Protein AF-A0A0C4EIR5-F1 (afdb_monomer_lite)

Foldseek 3Di:
DVVVVVVVVVVVVVVLLVVLLVVVVVVLPDPDDDDDDDDDDPCVLVVLVVVLLVVLLSVLLNVVSVPQFPDADDDPDPPCPPTHYSLVVSLVVVVVVCVVVPCSNPADDPCVPDPVSSVVVVVSNVVSSVVCVVVVVVSLQVPQPDPVHRPDDQDDLLVQQLVCCLVPPVVSVPPDSVVSVVPDDPVVSVVSVVVSVVVVVVVRD

pLDDT: mean 70.9, std 20.1, range [26.5, 95.0]

Structure (mmCIF, N/CA/C/O backbone):
data_AF-A0A0C4EIR5-F1
#
_entry.id   AF-A0A0C4EIR5-F1
#
loop_
_atom_site.group_PDB
_atom_site.id
_atom_site.type_symbol
_atom_site.label_atom_id
_atom_site.label_alt_id
_atom_site.label_comp_id
_atom_site.label_asym_id
_atom_site.label_entity_id
_atom_site.label_seq_id
_atom_site.pdbx_PDB_ins_code
_atom_site.Cartn_x
_atom_site.Cartn_y
_atom_site.Cartn_z
_atom_site.occupancy
_atom_site.B_iso_or_equiv
_atom_site.auth_seq_id
_atom_site.auth_comp_id
_atom_site.auth_asym_id
_atom_site.auth_atom_id
_atom_site.pdbx_PDB_model_num
ATOM 1 N N . MET A 1 1 ? -32.803 -21.293 -1.840 1.00 41.06 1 MET A N 1
ATOM 2 C CA . MET A 1 1 ? -33.079 -19.838 -1.846 1.00 41.06 1 MET A CA 1
ATOM 3 C C . MET A 1 1 ? -31.869 -18.946 -1.547 1.00 41.06 1 MET A C 1
ATOM 5 O O . MET A 1 1 ? -31.499 -18.204 -2.439 1.00 41.06 1 MET A O 1
ATOM 9 N N . LYS A 1 2 ? -31.197 -18.983 -0.379 1.00 38.22 2 LYS A N 1
ATOM 10 C CA . LYS A 1 2 ? -30.052 -18.065 -0.120 1.00 38.22 2 LYS A CA 1
ATOM 11 C C . LYS A 1 2 ? -28.801 -18.315 -0.986 1.00 38.22 2 LYS A C 1
ATOM 13 O O . LYS A 1 2 ? -28.116 -17.362 -1.331 1.00 38.22 2 LYS A O 1
ATOM 18 N N . ALA A 1 3 ? -28.509 -19.568 -1.346 1.00 36.06 3 ALA A N 1
ATOM 19 C CA . ALA A 1 3 ? -27.328 -19.914 -2.147 1.00 36.06 3 ALA A CA 1
ATOM 20 C C . ALA A 1 3 ? -27.449 -19.486 -3.625 1.00 36.06 3 ALA A C 1
ATOM 22 O O . ALA A 1 3 ? -26.470 -19.045 -4.217 1.00 36.06 3 ALA A O 1
ATOM 23 N N . GLU A 1 4 ? -28.656 -19.544 -4.195 1.00 34.78 4 GLU A N 1
ATOM 24 C CA . GLU A 1 4 ? -28.914 -19.124 -5.579 1.00 34.78 4 GLU A CA 1
ATOM 25 C C . GLU A 1 4 ? -28.797 -17.608 -5.743 1.00 34.78 4 GLU A C 1
ATOM 27 O O . GLU A 1 4 ? -28.182 -17.153 -6.704 1.00 34.78 4 GLU A O 1
ATOM 32 N N . LEU A 1 5 ? -29.279 -16.832 -4.764 1.00 33.81 5 LEU A N 1
ATOM 33 C CA . LEU A 1 5 ? -29.194 -15.370 -4.786 1.00 33.81 5 LEU A CA 1
ATOM 34 C C . LEU A 1 5 ? -27.737 -14.881 -4.739 1.00 33.81 5 LEU A C 1
ATOM 36 O O . LEU A 1 5 ? -27.350 -14.005 -5.504 1.00 33.81 5 LEU A O 1
ATOM 40 N N . VAL A 1 6 ? -26.900 -15.498 -3.895 1.00 34.88 6 VAL A N 1
ATOM 41 C CA . VAL A 1 6 ? -25.460 -15.188 -3.826 1.00 34.88 6 VAL A CA 1
ATOM 42 C C . VAL A 1 6 ? -24.751 -15.581 -5.125 1.00 34.88 6 VAL A C 1
ATOM 44 O O . VAL A 1 6 ? -23.886 -14.844 -5.590 1.00 34.88 6 VAL A O 1
ATOM 47 N N . SER A 1 7 ? -25.133 -16.703 -5.745 1.00 41.00 7 SER A N 1
ATOM 48 C CA . SER A 1 7 ? -24.546 -17.127 -7.022 1.00 41.00 7 SER A CA 1
ATOM 49 C C . SER A 1 7 ? -24.898 -16.187 -8.180 1.00 41.00 7 SER A C 1
ATOM 51 O O . SER A 1 7 ? -24.023 -15.882 -8.985 1.00 41.00 7 SER A O 1
ATOM 53 N N . HIS A 1 8 ? -26.133 -15.671 -8.219 1.00 39.38 8 HIS A N 1
ATOM 54 C CA . HIS A 1 8 ? -26.574 -14.692 -9.216 1.00 39.38 8 HIS A CA 1
ATOM 55 C C . HIS A 1 8 ? -25.851 -13.355 -9.041 1.00 39.38 8 HIS A C 1
ATOM 57 O O . HIS A 1 8 ? -25.273 -12.850 -9.996 1.00 39.38 8 HIS A O 1
ATOM 63 N N . ILE A 1 9 ? -25.764 -12.845 -7.808 1.00 38.22 9 ILE A N 1
ATOM 64 C CA . ILE A 1 9 ? -25.062 -11.586 -7.508 1.00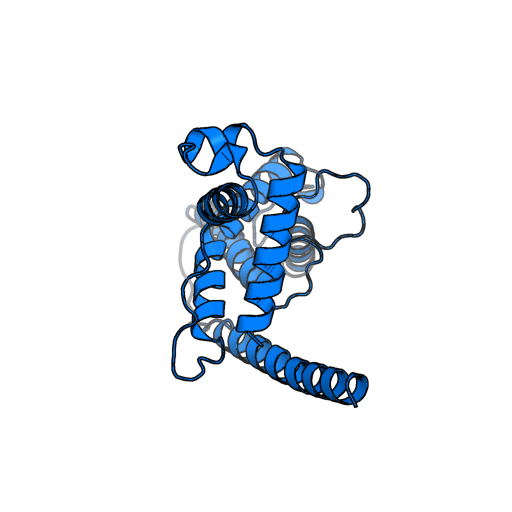 38.22 9 ILE A CA 1
ATOM 65 C C . ILE A 1 9 ? -23.568 -11.687 -7.867 1.00 38.22 9 ILE A C 1
ATOM 67 O O . ILE A 1 9 ? -23.005 -10.780 -8.474 1.00 38.22 9 ILE A O 1
ATOM 71 N N . VAL A 1 10 ? -22.907 -12.811 -7.561 1.00 37.84 10 VAL A N 1
ATOM 72 C CA . VAL A 1 10 ? -21.494 -13.032 -7.929 1.00 37.84 10 VAL A CA 1
ATOM 73 C C . VAL A 1 10 ? -21.310 -13.188 -9.445 1.00 37.84 10 VAL A C 1
ATOM 75 O O . VAL A 1 10 ? -20.287 -12.753 -9.980 1.00 37.84 10 VAL A O 1
ATOM 78 N N . ALA A 1 11 ? -22.277 -13.792 -10.141 1.00 46.56 11 ALA A N 1
ATOM 79 C CA . ALA A 1 11 ? -22.254 -13.930 -11.596 1.00 46.56 11 ALA A CA 1
ATOM 80 C C . ALA A 1 11 ? -22.462 -12.590 -12.319 1.00 46.56 11 ALA A C 1
ATOM 82 O O . ALA A 1 11 ? -21.902 -12.408 -13.395 1.00 46.56 11 ALA A O 1
ATOM 83 N N . GLU A 1 12 ? -23.193 -11.653 -11.714 1.00 42.66 12 GLU A N 1
ATOM 84 C CA . GLU A 1 12 ? -23.522 -10.335 -12.273 1.00 42.66 12 GLU A CA 1
ATOM 85 C C . GLU A 1 12 ? -22.459 -9.263 -11.943 1.00 42.66 12 GLU A C 1
ATOM 87 O O . GLU A 1 12 ? -22.128 -8.423 -12.781 1.00 42.66 12 GLU A O 1
ATOM 92 N N . LEU A 1 13 ? -21.802 -9.365 -10.779 1.00 39.84 13 LEU A N 1
ATOM 93 C CA . LEU A 1 13 ? -20.683 -8.493 -10.384 1.00 39.84 13 LEU A CA 1
ATOM 94 C C . LEU A 1 13 ? -19.396 -8.739 -11.192 1.00 39.84 13 LEU A C 1
ATOM 96 O O . LEU A 1 13 ? -18.587 -7.829 -11.380 1.00 39.84 13 LEU A O 1
ATOM 100 N N . LYS A 1 14 ? -19.175 -9.970 -11.668 1.00 47.91 14 LYS A N 1
ATOM 101 C CA . LYS A 1 14 ? -17.980 -10.347 -12.444 1.00 47.91 14 LYS A CA 1
ATOM 102 C C . LYS A 1 14 ? -17.868 -9.626 -13.800 1.00 47.91 14 LYS A C 1
ATOM 104 O O . LYS A 1 14 ? -16.786 -9.103 -14.074 1.00 47.91 14 LYS A O 1
ATOM 109 N N . PRO A 1 15 ? -18.917 -9.583 -14.645 1.00 52.28 15 PRO A N 1
ATOM 110 C CA . PRO A 1 15 ? -18.883 -8.858 -15.911 1.00 52.28 15 PRO A CA 1
ATOM 111 C C . PRO A 1 15 ? -18.854 -7.340 -15.706 1.00 52.28 15 PRO A C 1
ATOM 113 O O . PRO A 1 15 ? -18.040 -6.685 -16.344 1.00 52.28 15 PRO A O 1
ATOM 116 N N . GLN A 1 16 ? -19.602 -6.782 -14.743 1.00 44.09 16 GLN A N 1
ATOM 117 C CA . GLN A 1 16 ? -19.541 -5.340 -14.451 1.00 44.09 16 GLN A CA 1
ATOM 118 C C . GLN A 1 16 ? -18.151 -4.887 -13.994 1.00 44.09 16 GLN A C 1
ATOM 120 O O . GLN A 1 16 ? -17.661 -3.852 -14.442 1.00 44.09 16 GLN A O 1
ATOM 125 N N . ALA A 1 17 ? -17.476 -5.671 -13.148 1.00 46.16 17 ALA A N 1
ATOM 126 C CA . ALA A 1 17 ? -16.097 -5.387 -12.760 1.00 46.16 17 ALA A CA 1
ATOM 127 C C . ALA A 1 17 ? -15.126 -5.504 -13.948 1.00 46.16 17 ALA A C 1
ATOM 129 O O . ALA A 1 17 ? -14.175 -4.727 -14.043 1.00 46.16 17 ALA A O 1
ATOM 130 N N . ALA A 1 18 ? -15.358 -6.449 -14.865 1.00 46.16 18 ALA A N 1
ATOM 131 C CA . ALA A 1 18 ? -14.550 -6.603 -16.071 1.00 46.16 18 ALA A CA 1
ATOM 132 C C . ALA A 1 18 ? -14.738 -5.431 -17.051 1.00 46.16 18 ALA A C 1
ATOM 134 O O . ALA A 1 18 ? -13.745 -4.934 -17.584 1.00 46.16 18 ALA A O 1
ATOM 135 N N . ASP A 1 19 ? -15.966 -4.944 -17.222 1.00 48.84 19 ASP A N 1
ATOM 136 C CA . ASP A 1 19 ? -16.287 -3.792 -18.071 1.00 48.84 19 ASP A CA 1
ATOM 137 C C . ASP A 1 19 ? -15.730 -2.488 -17.491 1.00 48.84 19 ASP A C 1
ATOM 139 O O . ASP A 1 19 ? -15.156 -1.679 -18.223 1.00 48.84 19 ASP A O 1
ATOM 143 N N . LEU A 1 20 ? -15.786 -2.317 -16.165 1.00 44.41 20 LEU A N 1
ATOM 144 C CA . LEU A 1 20 ? -15.162 -1.183 -15.478 1.00 44.41 20 LEU A CA 1
ATOM 145 C C . LEU A 1 20 ? -13.641 -1.176 -15.690 1.00 44.41 20 LEU A C 1
ATOM 147 O O . LEU A 1 20 ? -13.052 -0.148 -16.023 1.00 44.41 20 LEU A O 1
ATOM 151 N N . VAL A 1 21 ? -12.997 -2.339 -15.541 1.00 47.59 21 VAL A N 1
ATOM 152 C CA . VAL A 1 21 ? -11.556 -2.497 -15.781 1.00 47.59 21 VAL A CA 1
ATOM 153 C C . VAL A 1 21 ? -11.222 -2.252 -17.252 1.00 47.59 21 VAL A C 1
ATOM 155 O O . VAL A 1 21 ? -10.217 -1.603 -17.535 1.00 47.59 21 VAL A O 1
ATOM 158 N N . SER A 1 22 ? -12.053 -2.718 -18.186 1.00 51.62 22 SER A N 1
ATOM 159 C CA . SER A 1 22 ? -11.871 -2.504 -19.625 1.00 51.62 22 SER A CA 1
ATOM 160 C C . SER A 1 22 ? -11.951 -1.020 -19.998 1.00 51.62 22 SER A C 1
ATOM 162 O O . SER A 1 22 ? -11.048 -0.509 -20.663 1.00 51.62 22 SER A O 1
ATOM 164 N N . ASN A 1 23 ? -12.955 -0.302 -19.489 1.00 49.06 23 ASN A N 1
ATOM 165 C CA . ASN A 1 23 ? -13.143 1.129 -19.740 1.00 49.06 23 ASN A CA 1
ATOM 166 C C . ASN A 1 23 ? -11.999 1.968 -19.161 1.00 49.06 23 ASN A C 1
ATOM 168 O O . ASN A 1 23 ? -11.438 2.807 -19.863 1.00 49.06 23 ASN A O 1
ATOM 172 N N . ILE A 1 24 ? -11.564 1.669 -17.933 1.00 46.88 24 ILE A N 1
ATOM 173 C CA . ILE A 1 24 ? -10.407 2.341 -17.328 1.00 46.88 24 ILE A CA 1
ATOM 174 C C . ILE A 1 24 ? -9.120 2.028 -18.114 1.00 46.88 24 ILE A C 1
ATOM 176 O O . ILE A 1 24 ? -8.270 2.897 -18.299 1.00 46.88 24 ILE A O 1
ATOM 180 N N . VAL A 1 25 ? -8.946 0.796 -18.604 1.00 50.22 25 VAL A N 1
ATOM 181 C CA . VAL A 1 25 ? -7.787 0.416 -19.434 1.00 50.22 25 VAL A CA 1
ATOM 182 C C . VAL A 1 25 ? -7.814 1.112 -20.800 1.00 50.22 25 VAL A C 1
ATOM 184 O O . VAL A 1 25 ? -6.749 1.487 -21.296 1.00 50.22 25 VAL A O 1
ATOM 187 N N . ALA A 1 26 ? -8.994 1.315 -21.390 1.00 49.47 26 ALA A N 1
ATOM 188 C CA . ALA A 1 26 ? -9.164 2.024 -22.656 1.00 49.47 26 ALA A CA 1
ATOM 189 C C . ALA A 1 26 ? -8.817 3.516 -22.526 1.00 49.47 26 ALA A C 1
ATOM 191 O O . ALA A 1 26 ? -8.079 4.044 -23.358 1.00 49.47 26 ALA A O 1
ATOM 192 N N . GLU A 1 27 ? -9.250 4.162 -21.443 1.00 40.84 27 GLU A N 1
ATOM 193 C CA . GLU A 1 27 ? -8.943 5.569 -21.140 1.00 40.84 27 GLU A CA 1
ATOM 194 C C . GLU A 1 27 ? -7.452 5.810 -20.826 1.00 40.84 27 GLU A C 1
ATOM 196 O O . GLU A 1 27 ? -6.937 6.920 -20.956 1.00 40.84 27 GLU A O 1
ATOM 201 N N . LEU A 1 28 ? -6.727 4.755 -20.432 1.00 40.78 28 LEU A N 1
ATOM 202 C CA . LEU A 1 28 ? -5.295 4.789 -20.120 1.00 40.78 28 LEU A CA 1
ATOM 203 C C . LEU A 1 28 ? -4.380 4.507 -21.325 1.00 40.78 28 LEU A C 1
ATOM 205 O O . LEU A 1 28 ? -3.154 4.549 -21.168 1.00 40.78 28 LEU A O 1
ATOM 209 N N . LYS A 1 29 ? -4.923 4.220 -22.515 1.00 38.91 29 LYS A N 1
ATOM 210 C CA . LYS A 1 29 ? -4.118 4.082 -23.736 1.00 38.91 29 LYS A CA 1
ATOM 211 C C . LYS A 1 29 ? -3.673 5.486 -24.186 1.00 38.91 29 LYS A C 1
ATOM 213 O O . LYS A 1 29 ? -4.530 6.342 -24.387 1.00 38.91 29 LYS A O 1
ATOM 218 N N . PRO A 1 30 ? -2.364 5.773 -24.309 1.00 39.66 30 PRO A N 1
ATOM 219 C CA . PRO A 1 30 ? -1.910 7.127 -24.601 1.00 39.66 30 PRO A CA 1
ATOM 220 C C . PRO A 1 30 ? -2.383 7.571 -25.991 1.00 39.66 30 PRO A C 1
ATOM 222 O O . PRO A 1 30 ? -2.213 6.838 -26.966 1.00 39.66 30 PRO A O 1
ATOM 225 N N . GLN A 1 31 ? -2.916 8.795 -26.077 1.00 33.62 31 GLN A N 1
ATOM 226 C CA . GLN A 1 31 ? -2.830 9.600 -27.293 1.00 33.62 31 GLN A CA 1
ATOM 227 C C . GLN A 1 31 ? -1.344 9.705 -27.652 1.00 33.62 31 GLN A C 1
ATOM 229 O O . GLN A 1 31 ? -0.582 10.410 -26.992 1.00 33.62 31 GLN A O 1
ATOM 234 N N . ALA A 1 32 ? -0.914 8.932 -28.644 1.00 30.91 32 ALA A N 1
ATOM 235 C CA . ALA A 1 32 ? 0.399 9.078 -29.241 1.00 30.91 32 ALA A CA 1
ATOM 236 C C . ALA A 1 32 ? 0.360 10.330 -30.125 1.00 30.91 32 ALA A C 1
ATOM 238 O O . ALA A 1 32 ? -0.223 10.306 -31.204 1.00 30.91 32 ALA A O 1
ATOM 239 N N . GLN A 1 33 ? 0.932 11.433 -29.645 1.00 33.94 33 GLN A N 1
ATOM 240 C CA . GLN A 1 33 ? 1.372 12.512 -30.522 1.00 33.94 33 GLN A CA 1
ATOM 241 C C . GLN A 1 33 ? 2.791 12.181 -30.984 1.00 33.94 33 GLN A C 1
ATOM 243 O O . GLN A 1 33 ? 3.699 12.036 -30.164 1.00 33.94 33 GLN A O 1
ATOM 248 N N . GLU A 1 34 ? 2.947 12.018 -32.298 1.00 33.28 34 GLU A N 1
ATOM 249 C CA . GLU A 1 34 ? 4.235 12.008 -32.989 1.00 33.28 34 GLU A CA 1
ATOM 250 C C . GLU A 1 34 ? 4.981 13.308 -32.679 1.00 33.28 34 GLU A C 1
ATOM 252 O O . GLU A 1 34 ? 4.447 14.400 -32.872 1.00 33.28 34 GLU A O 1
ATOM 257 N N . VAL A 1 35 ? 6.224 13.198 -32.211 1.00 31.42 35 VAL A N 1
ATOM 258 C CA . VAL A 1 35 ? 7.147 14.332 -32.147 1.00 31.42 35 VAL A CA 1
ATOM 259 C C . VAL A 1 35 ? 8.349 13.987 -33.015 1.00 31.42 35 VAL A C 1
ATOM 261 O O . VAL A 1 35 ? 9.120 13.077 -32.714 1.00 31.42 35 VAL A O 1
ATOM 264 N N . THR A 1 36 ? 8.443 14.703 -34.132 1.00 33.00 36 THR A N 1
ATOM 265 C CA . THR A 1 36 ? 9.565 14.750 -35.069 1.00 33.00 36 THR A CA 1
ATOM 266 C C . THR A 1 36 ? 10.865 15.170 -34.381 1.00 33.00 36 THR A C 1
ATOM 268 O O . THR A 1 36 ? 10.867 16.019 -33.493 1.00 33.00 36 THR A O 1
ATOM 271 N N . ALA A 1 37 ? 11.961 14.557 -34.828 1.00 41.34 37 ALA A N 1
ATOM 272 C CA . ALA A 1 37 ? 13.326 14.736 -34.350 1.00 41.34 37 ALA A CA 1
ATOM 273 C C . ALA A 1 37 ? 13.849 16.175 -34.496 1.00 41.34 37 ALA A C 1
ATOM 275 O O . ALA A 1 37 ? 13.620 16.784 -35.536 1.00 41.34 37 ALA A O 1
ATOM 276 N N . ASP A 1 38 ? 14.602 16.661 -33.500 1.00 31.38 38 ASP A N 1
ATOM 277 C CA . ASP A 1 38 ? 16.010 17.082 -33.641 1.00 31.38 38 ASP A CA 1
ATOM 278 C C . ASP A 1 38 ? 16.621 17.482 -32.267 1.00 31.38 38 ASP A C 1
ATOM 280 O O . ASP A 1 38 ? 15.901 17.926 -31.375 1.00 31.38 38 ASP A O 1
ATOM 284 N N . GLN A 1 39 ? 17.957 17.395 -32.164 1.00 33.47 39 GLN A N 1
ATOM 285 C CA . GLN A 1 39 ? 18.888 18.031 -31.200 1.00 33.47 39 GLN A CA 1
ATOM 286 C C . GLN A 1 39 ? 19.455 17.245 -29.985 1.00 33.47 39 GLN A C 1
ATOM 288 O O . GLN A 1 39 ? 18.818 17.049 -28.957 1.00 33.47 39 GLN A O 1
ATOM 293 N N . GLY A 1 40 ? 20.777 17.001 -30.047 1.00 26.50 40 GLY A N 1
ATOM 294 C CA . GLY A 1 40 ? 21.722 17.487 -29.021 1.00 26.50 40 GLY A CA 1
ATOM 295 C C . GLY A 1 40 ? 22.193 16.521 -27.920 1.00 26.50 40 GLY A C 1
ATOM 296 O O . GLY A 1 40 ? 21.589 16.411 -26.857 1.00 26.50 40 GLY A O 1
ATOM 297 N N . ALA A 1 41 ? 23.387 15.943 -28.103 1.00 39.03 41 ALA A N 1
ATOM 298 C CA . ALA A 1 41 ? 24.050 14.922 -27.270 1.00 39.03 41 ALA A CA 1
ATOM 299 C C . ALA A 1 41 ? 24.381 15.274 -25.790 1.00 39.03 41 ALA A C 1
ATOM 301 O O . ALA A 1 41 ? 25.040 14.486 -25.113 1.00 39.03 41 ALA A O 1
ATOM 302 N N . ALA A 1 42 ? 23.911 16.400 -25.243 1.00 34.03 42 ALA A N 1
ATOM 303 C CA . ALA A 1 42 ? 24.074 16.753 -23.823 1.00 34.03 42 ALA A CA 1
ATOM 304 C C . ALA A 1 42 ? 22.763 16.695 -23.002 1.00 34.03 42 ALA A C 1
ATOM 306 O O . ALA A 1 42 ? 22.825 16.643 -21.774 1.00 34.03 42 ALA A O 1
ATOM 307 N N . ALA A 1 43 ? 21.592 16.622 -23.650 1.00 32.69 43 ALA A N 1
ATOM 308 C CA . ALA A 1 43 ? 20.279 16.494 -22.994 1.00 32.69 43 ALA A CA 1
ATOM 309 C C . ALA A 1 43 ? 19.903 15.037 -22.633 1.00 32.69 43 ALA A C 1
ATOM 311 O O . ALA A 1 43 ? 19.028 14.779 -21.807 1.00 32.69 43 ALA A O 1
ATOM 312 N N . ALA A 1 44 ? 20.625 14.056 -23.185 1.00 39.28 44 ALA A N 1
ATOM 313 C CA . ALA A 1 44 ? 20.249 12.644 -23.121 1.00 39.28 44 ALA A CA 1
ATOM 314 C C . ALA A 1 44 ? 20.242 12.030 -21.704 1.00 39.28 44 ALA A C 1
ATOM 316 O O . ALA A 1 44 ? 19.530 11.061 -21.467 1.00 39.28 44 ALA A O 1
ATOM 317 N N . LYS A 1 45 ? 21.000 12.569 -20.735 1.00 39.66 45 LYS A N 1
ATOM 318 C CA . LYS A 1 45 ? 21.039 12.012 -19.364 1.00 39.66 45 LYS A CA 1
ATOM 319 C C . LYS A 1 45 ? 19.845 12.430 -18.495 1.00 39.66 45 LYS A C 1
ATOM 321 O O . LYS A 1 45 ? 19.478 11.683 -17.590 1.00 39.66 45 LYS A O 1
ATOM 326 N N . SER A 1 46 ? 19.242 13.598 -18.737 1.00 43.22 46 SER A N 1
ATOM 327 C CA . SER A 1 46 ? 18.035 14.031 -18.013 1.00 43.22 46 SER A CA 1
ATOM 328 C C . SER A 1 46 ? 16.764 13.402 -18.580 1.00 43.22 46 SER A C 1
ATOM 330 O O . SER A 1 46 ? 15.831 13.128 -17.822 1.00 43.22 46 SER A O 1
ATOM 332 N N . ASP A 1 47 ? 16.753 13.113 -19.882 1.00 52.41 47 ASP A N 1
ATOM 333 C CA . ASP A 1 47 ? 15.597 12.529 -20.566 1.00 52.41 47 ASP A CA 1
ATOM 334 C C . ASP A 1 47 ? 15.432 11.026 -20.323 1.00 52.41 47 ASP A C 1
ATOM 336 O O . ASP A 1 47 ? 14.311 10.523 -20.270 1.00 52.41 47 ASP A O 1
ATOM 340 N N . THR A 1 48 ? 16.513 10.286 -20.069 1.00 58.38 48 THR A N 1
ATOM 341 C CA . THR A 1 48 ? 16.407 8.846 -19.775 1.00 58.38 48 THR A CA 1
ATOM 342 C C . THR A 1 48 ? 15.894 8.568 -18.365 1.00 58.38 48 THR A C 1
ATOM 344 O O . THR A 1 48 ? 15.047 7.693 -18.173 1.00 58.38 48 THR A O 1
ATOM 347 N N . ALA A 1 49 ? 16.338 9.340 -17.367 1.00 61.19 49 ALA A N 1
ATOM 348 C CA . ALA A 1 49 ? 15.835 9.231 -15.997 1.00 61.19 49 ALA A CA 1
ATOM 349 C C . ALA A 1 49 ? 14.366 9.684 -15.893 1.00 61.19 49 ALA A C 1
ATOM 351 O O . ALA A 1 49 ? 13.567 9.065 -15.178 1.00 61.19 49 ALA A O 1
ATOM 352 N N . SER A 1 50 ? 13.984 10.732 -16.634 1.00 69.75 50 SER A N 1
ATOM 353 C CA . SER A 1 50 ? 12.584 11.156 -16.745 1.00 69.75 50 SER A CA 1
ATOM 354 C C . SER A 1 50 ? 11.743 10.109 -17.497 1.00 69.75 50 SER A C 1
ATOM 356 O O . SER A 1 50 ? 10.630 9.795 -17.057 1.00 69.75 50 SER A O 1
ATOM 358 N N . GLY A 1 51 ? 12.313 9.480 -18.531 1.00 83.50 51 GLY A N 1
ATOM 359 C CA . GLY A 1 51 ? 11.732 8.381 -19.302 1.00 83.50 51 GLY A CA 1
ATOM 360 C C . GLY A 1 51 ? 11.436 7.138 -18.462 1.00 83.50 51 GLY A C 1
ATOM 361 O O . GLY A 1 51 ? 10.288 6.688 -18.426 1.00 83.50 51 GLY A O 1
ATOM 362 N N . LEU A 1 52 ? 12.412 6.628 -17.701 1.00 86.94 52 LEU A N 1
ATOM 363 C CA . LEU A 1 52 ? 12.217 5.474 -16.812 1.00 86.94 52 LEU A CA 1
ATOM 364 C C . LEU A 1 52 ? 11.169 5.770 -15.730 1.00 86.94 52 LEU A C 1
ATOM 366 O O . LEU A 1 52 ? 10.292 4.949 -15.456 1.00 86.94 52 LEU A O 1
ATOM 370 N N . LYS A 1 53 ? 11.201 6.968 -15.138 1.00 88.06 53 LYS A N 1
ATOM 371 C CA . LYS A 1 53 ? 10.203 7.386 -14.143 1.00 88.06 53 LYS A CA 1
ATOM 372 C C . LYS A 1 53 ? 8.796 7.457 -14.747 1.00 88.06 53 LYS A C 1
ATOM 374 O O . LYS A 1 53 ? 7.829 7.008 -14.120 1.00 88.06 53 LYS A O 1
ATOM 379 N N . GLY A 1 54 ? 8.670 7.995 -15.961 1.00 86.88 54 GLY A N 1
ATOM 380 C CA . GLY A 1 54 ? 7.423 8.026 -16.726 1.00 86.88 54 GLY A CA 1
ATOM 381 C C . GLY A 1 54 ? 6.907 6.623 -17.050 1.00 86.88 54 GLY A C 1
ATOM 382 O O . GLY A 1 54 ? 5.719 6.338 -16.848 1.00 86.88 54 GLY A O 1
ATOM 383 N N . PHE A 1 55 ? 7.810 5.731 -17.456 1.00 89.12 55 PHE A N 1
ATOM 384 C CA . PHE A 1 55 ? 7.531 4.327 -17.740 1.00 89.12 55 PHE A CA 1
ATOM 385 C C . PHE A 1 55 ? 7.028 3.583 -16.500 1.00 89.12 55 PHE A C 1
ATOM 387 O O . PHE A 1 55 ? 5.960 2.964 -16.544 1.00 89.12 55 PHE A O 1
ATOM 394 N N . VAL A 1 56 ? 7.738 3.699 -15.372 1.00 89.75 56 VAL A N 1
ATOM 395 C CA . VAL A 1 56 ? 7.339 3.110 -14.084 1.00 89.75 56 VAL A CA 1
ATOM 396 C C . VAL A 1 56 ? 5.959 3.613 -13.682 1.00 89.75 56 VAL A C 1
ATOM 398 O O . VAL A 1 56 ? 5.087 2.811 -13.355 1.00 89.75 56 VAL A O 1
ATOM 401 N N . ARG A 1 57 ? 5.714 4.926 -13.749 1.00 88.31 57 ARG A N 1
ATOM 402 C CA . ARG A 1 57 ? 4.427 5.511 -13.349 1.00 88.31 57 ARG A CA 1
ATOM 403 C C . ARG A 1 57 ? 3.263 4.989 -14.195 1.00 88.31 57 ARG A C 1
ATOM 405 O O . ARG A 1 57 ? 2.206 4.695 -13.637 1.00 88.31 57 ARG A O 1
ATOM 412 N N . SER A 1 58 ? 3.444 4.896 -15.509 1.00 85.69 58 SER A N 1
ATOM 413 C CA . SER A 1 58 ? 2.388 4.482 -16.444 1.00 85.69 58 SER A CA 1
ATOM 414 C C . SER A 1 58 ? 2.071 2.995 -16.304 1.00 85.69 58 SER A C 1
ATOM 416 O O . SER A 1 58 ? 0.912 2.627 -16.107 1.00 85.69 58 SER A O 1
ATOM 418 N N . ASN A 1 59 ? 3.101 2.145 -16.276 1.00 87.19 59 ASN A N 1
ATOM 419 C CA . ASN A 1 59 ? 2.922 0.707 -16.077 1.00 87.19 59 ASN A CA 1
ATOM 420 C C . ASN A 1 59 ? 2.364 0.382 -14.692 1.00 87.19 59 ASN A C 1
ATOM 422 O O . ASN A 1 59 ? 1.503 -0.485 -14.564 1.00 87.19 59 ASN A O 1
ATOM 426 N N . LEU A 1 60 ? 2.784 1.115 -13.658 1.00 87.50 60 LEU A N 1
ATOM 427 C CA . LEU A 1 60 ? 2.261 0.929 -12.310 1.00 87.50 60 LEU A CA 1
ATOM 428 C C . LEU A 1 60 ? 0.764 1.238 -12.241 1.00 87.50 60 LEU A C 1
ATOM 430 O O . LEU A 1 60 ? 0.025 0.497 -11.602 1.00 87.50 60 LEU A O 1
ATOM 434 N N . ARG A 1 61 ? 0.294 2.297 -12.908 1.00 81.62 61 ARG A N 1
ATOM 435 C CA . ARG A 1 61 ? -1.146 2.600 -12.974 1.00 81.62 61 ARG A CA 1
ATOM 436 C 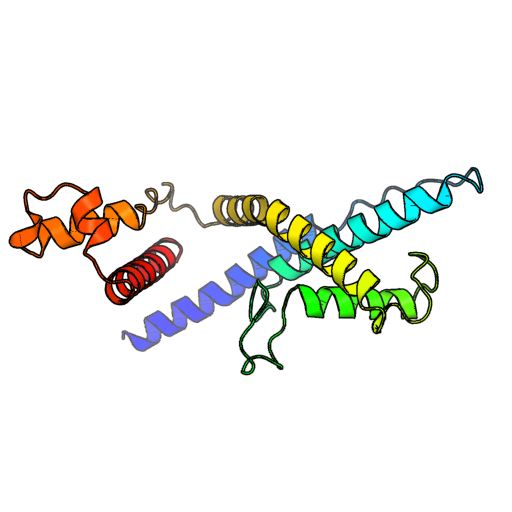C . ARG A 1 61 ? -1.920 1.466 -13.632 1.00 81.62 61 ARG A C 1
ATOM 438 O O . ARG A 1 61 ? -2.891 0.992 -13.054 1.00 81.62 61 ARG A O 1
ATOM 445 N N . LEU A 1 62 ? -1.453 1.000 -14.788 1.00 81.75 62 LEU A N 1
ATOM 446 C CA . LEU A 1 62 ? -2.092 -0.101 -15.507 1.00 81.75 62 LEU A CA 1
ATOM 447 C C . LEU A 1 62 ? -2.148 -1.379 -14.656 1.00 81.75 62 LEU A C 1
ATOM 449 O O . LEU A 1 62 ? -3.161 -2.074 -14.627 1.00 81.75 62 LEU A O 1
ATOM 453 N N . LEU A 1 63 ? -1.061 -1.675 -13.945 1.00 83.44 63 LEU A N 1
ATOM 454 C CA . LEU A 1 63 ? -0.954 -2.828 -13.060 1.00 83.44 63 LEU A CA 1
ATOM 455 C C . LEU A 1 63 ? -1.951 -2.756 -11.894 1.00 83.44 63 LEU A C 1
ATOM 457 O O . LEU A 1 63 ? -2.600 -3.753 -11.589 1.00 83.44 63 LEU A O 1
ATOM 461 N N . LEU A 1 64 ? -2.084 -1.583 -11.268 1.00 79.38 64 LEU A N 1
ATOM 462 C CA . LEU A 1 64 ? -2.989 -1.372 -10.136 1.00 79.38 64 LEU A CA 1
ATOM 463 C C . LEU A 1 64 ? -4.464 -1.494 -10.537 1.00 79.38 64 LEU A C 1
ATOM 465 O O . LEU A 1 64 ? -5.260 -1.982 -9.745 1.00 79.38 64 LEU A O 1
ATOM 469 N N . VAL A 1 65 ? -4.818 -1.097 -11.762 1.00 74.44 65 VAL A N 1
ATOM 470 C CA . VAL A 1 65 ? -6.190 -1.214 -12.284 1.00 74.44 65 VAL A CA 1
ATOM 471 C C . VAL A 1 65 ? -6.542 -2.659 -12.647 1.00 74.44 65 VAL A C 1
ATOM 473 O O . VAL A 1 65 ? -7.662 -3.098 -12.412 1.00 74.44 65 VAL A O 1
ATOM 476 N N . LYS A 1 66 ? -5.596 -3.436 -13.192 1.00 72.44 66 LYS A N 1
ATOM 477 C CA . LYS A 1 66 ? -5.858 -4.807 -13.675 1.00 72.44 66 LYS A CA 1
ATOM 478 C C . LYS A 1 66 ? -6.206 -5.825 -12.579 1.00 72.44 66 LYS A C 1
ATOM 480 O O . LYS A 1 66 ? -6.582 -6.943 -12.917 1.00 72.44 66 LYS A O 1
ATOM 485 N N . GLY A 1 67 ? -6.027 -5.493 -11.297 1.00 64.19 67 GLY A N 1
ATOM 486 C CA . GLY A 1 67 ? -6.439 -6.341 -10.169 1.00 64.19 67 GLY A CA 1
ATOM 487 C C . GLY A 1 67 ? -5.685 -7.671 -10.013 1.00 64.19 67 GLY A C 1
ATOM 488 O O . GLY A 1 67 ? -6.092 -8.506 -9.217 1.00 64.19 67 GLY A O 1
ATOM 489 N N . LYS A 1 68 ? -4.580 -7.889 -10.741 1.00 73.81 68 LYS A N 1
ATOM 490 C CA . LYS A 1 68 ? -3.784 -9.138 -10.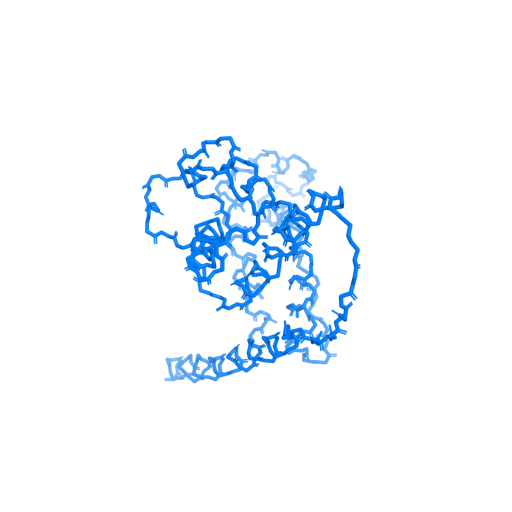710 1.00 73.81 68 LYS A CA 1
ATOM 491 C C . LYS A 1 68 ? -2.692 -9.155 -9.629 1.00 73.81 68 LYS A C 1
ATOM 493 O O . LYS A 1 68 ? -1.699 -9.862 -9.769 1.00 73.81 68 LYS A O 1
ATOM 498 N N . LEU A 1 69 ? -2.822 -8.311 -8.609 1.00 76.69 69 LEU A N 1
ATOM 499 C CA . LEU A 1 69 ? -1.845 -8.183 -7.531 1.00 76.69 69 LEU A CA 1
ATOM 500 C C . LEU A 1 69 ? -2.339 -8.919 -6.296 1.00 76.69 69 LEU A C 1
ATOM 502 O O . LEU A 1 69 ? -3.424 -8.622 -5.803 1.00 76.69 69 LEU A O 1
ATOM 506 N N . ASP A 1 70 ? -1.503 -9.802 -5.758 1.00 71.38 70 ASP A N 1
ATOM 507 C CA . ASP A 1 70 ? -1.801 -10.478 -4.496 1.00 71.38 70 ASP A CA 1
ATOM 508 C C . ASP A 1 70 ? -1.682 -9.500 -3.323 1.00 71.38 70 ASP A C 1
ATOM 510 O O . ASP A 1 70 ? -2.454 -9.557 -2.366 1.00 71.38 70 ASP A O 1
ATOM 514 N N . VAL A 1 71 ? -0.713 -8.574 -3.392 1.00 72.19 71 VAL A N 1
ATOM 515 C CA . VAL A 1 71 ? -0.466 -7.568 -2.352 1.00 72.19 71 VAL A CA 1
ATOM 516 C C . VAL A 1 71 ? 0.010 -6.245 -2.953 1.00 72.19 71 VAL A C 1
ATOM 518 O O . VAL A 1 71 ? 0.915 -6.202 -3.779 1.00 72.19 71 VAL A O 1
ATOM 521 N N . TYR A 1 72 ? -0.554 -5.137 -2.466 1.00 69.44 72 TYR A N 1
ATOM 522 C CA . TYR A 1 72 ? -0.297 -3.772 -2.954 1.00 69.44 72 TYR A CA 1
ATOM 523 C C . TYR A 1 72 ? 0.964 -3.095 -2.380 1.00 69.44 72 TYR A C 1
ATOM 525 O O . TYR A 1 72 ? 1.308 -1.984 -2.781 1.00 69.44 72 TYR A O 1
ATOM 533 N N . GLY A 1 73 ? 1.653 -3.729 -1.431 1.00 67.50 73 GLY A N 1
ATOM 534 C CA . GLY A 1 73 ? 2.818 -3.178 -0.733 1.00 67.50 73 GLY A CA 1
ATOM 535 C C . GLY A 1 73 ? 3.993 -4.151 -0.651 1.00 67.50 73 GLY A C 1
ATOM 536 O O . GLY A 1 73 ? 3.968 -5.234 -1.233 1.00 67.50 73 GLY A O 1
ATOM 537 N N . ARG A 1 74 ? 5.034 -3.765 0.098 1.00 62.88 74 ARG A N 1
ATOM 538 C CA . ARG A 1 74 ? 6.131 -4.682 0.430 1.00 62.88 74 ARG A CA 1
ATOM 539 C C . ARG A 1 74 ? 5.667 -5.687 1.477 1.00 62.88 74 ARG A C 1
ATOM 541 O O . ARG A 1 74 ? 5.214 -5.299 2.551 1.00 62.88 74 ARG A O 1
ATOM 548 N N . LEU A 1 75 ? 5.847 -6.968 1.186 1.00 59.59 75 LEU A N 1
ATOM 549 C CA . LEU A 1 75 ? 5.737 -8.034 2.174 1.00 59.59 75 LEU A CA 1
ATOM 550 C C . LEU A 1 75 ? 7.083 -8.215 2.874 1.00 59.59 75 LEU A C 1
ATOM 552 O O . LEU A 1 75 ? 8.089 -8.499 2.234 1.00 59.59 75 LEU A O 1
ATOM 556 N N . THR A 1 76 ? 7.093 -8.067 4.196 1.00 54.84 76 THR A N 1
ATOM 557 C CA . THR A 1 76 ? 8.262 -8.341 5.054 1.00 54.84 76 THR A CA 1
ATOM 558 C C . THR A 1 76 ? 8.260 -9.768 5.616 1.00 54.84 76 THR A C 1
ATOM 560 O O . THR A 1 76 ? 9.220 -10.198 6.249 1.00 54.84 76 THR A O 1
ATOM 563 N N . SER A 1 77 ? 7.183 -10.524 5.387 1.00 53.78 77 SER A N 1
ATOM 564 C CA . SER A 1 77 ? 7.002 -11.898 5.860 1.00 53.78 77 SER A CA 1
ATOM 565 C C . SER A 1 77 ? 7.576 -12.912 4.864 1.00 53.78 77 SER A C 1
ATOM 567 O O . SER A 1 77 ? 7.222 -12.896 3.686 1.00 53.78 77 SER A O 1
ATOM 569 N N . ARG A 1 78 ? 8.394 -13.858 5.355 1.00 48.66 78 ARG A N 1
ATOM 570 C CA . ARG A 1 78 ? 8.985 -14.967 4.569 1.00 48.66 78 ARG A CA 1
ATOM 571 C C . ARG A 1 78 ? 7.960 -15.869 3.865 1.00 48.66 78 ARG A C 1
ATOM 573 O O . ARG A 1 78 ? 8.343 -16.605 2.967 1.00 48.66 78 ARG A O 1
ATOM 580 N N . LYS A 1 79 ? 6.677 -15.839 4.247 1.00 49.41 79 LYS A N 1
ATOM 581 C CA . LYS A 1 79 ? 5.641 -16.745 3.707 1.00 49.41 79 LYS A CA 1
ATOM 582 C C . LYS A 1 79 ? 5.061 -16.321 2.349 1.00 49.41 79 LYS A C 1
ATOM 584 O O . LYS A 1 79 ? 4.129 -16.959 1.878 1.00 49.41 79 LYS A O 1
ATOM 589 N N . ALA A 1 80 ? 5.574 -15.258 1.733 1.00 51.72 80 ALA A N 1
ATOM 590 C CA . ALA A 1 80 ? 4.968 -14.642 0.552 1.00 51.72 80 ALA A CA 1
ATOM 591 C C . ALA A 1 80 ? 5.904 -14.545 -0.662 1.00 51.72 80 ALA A C 1
ATOM 593 O O . ALA A 1 80 ? 5.713 -13.685 -1.516 1.00 51.72 80 ALA A O 1
ATOM 594 N N . THR A 1 81 ? 6.905 -15.421 -0.768 1.00 54.41 81 THR A N 1
ATOM 595 C CA . THR A 1 81 ? 7.825 -15.475 -1.921 1.00 54.41 81 THR A CA 1
ATOM 596 C C . THR A 1 81 ? 7.124 -15.690 -3.268 1.00 54.41 81 THR A C 1
ATOM 598 O O . THR A 1 81 ? 7.702 -15.353 -4.294 1.00 54.41 81 THR A O 1
ATOM 601 N N . ALA A 1 82 ? 5.883 -16.186 -3.274 1.00 62.56 82 ALA A N 1
ATOM 602 C CA . ALA A 1 82 ? 5.072 -16.366 -4.480 1.00 62.56 82 ALA A CA 1
ATOM 603 C C . ALA A 1 82 ? 4.115 -15.195 -4.795 1.00 62.56 82 ALA A C 1
ATOM 605 O O . ALA A 1 82 ? 3.467 -15.223 -5.835 1.00 62.56 82 ALA A O 1
ATOM 606 N N . ALA A 1 83 ? 3.998 -14.187 -3.922 1.00 71.12 83 ALA A N 1
ATOM 607 C CA . ALA A 1 83 ? 3.012 -13.121 -4.093 1.00 71.12 83 ALA A CA 1
ATOM 608 C C . ALA A 1 83 ? 3.441 -12.108 -5.166 1.00 71.12 83 ALA A C 1
ATOM 610 O O . ALA A 1 83 ? 4.532 -11.528 -5.100 1.00 71.12 83 ALA A O 1
ATOM 611 N N . VAL A 1 84 ? 2.553 -11.822 -6.116 1.00 78.94 84 VAL A N 1
ATOM 612 C CA . VAL A 1 84 ? 2.751 -10.786 -7.130 1.00 78.94 84 VAL A CA 1
ATOM 613 C C . VAL A 1 84 ? 2.559 -9.414 -6.487 1.00 78.94 84 VAL A C 1
ATOM 615 O O . VAL A 1 84 ? 1.450 -9.005 -6.140 1.00 78.94 84 VAL A O 1
ATOM 618 N N . THR A 1 85 ? 3.665 -8.684 -6.337 1.00 85.25 85 THR A N 1
ATOM 619 C CA . THR A 1 85 ? 3.680 -7.314 -5.806 1.00 85.25 85 THR A CA 1
ATOM 620 C C . THR A 1 85 ? 3.965 -6.296 -6.912 1.00 85.25 85 THR A C 1
ATOM 622 O O . THR A 1 85 ? 4.613 -6.639 -7.908 1.00 85.25 85 THR A O 1
ATOM 625 N N . PRO A 1 86 ? 3.585 -5.014 -6.732 1.00 85.25 86 PRO A N 1
ATOM 626 C CA . PRO A 1 86 ? 3.961 -3.940 -7.647 1.00 85.25 86 PRO A CA 1
ATOM 627 C C . PRO A 1 86 ? 5.464 -3.864 -7.921 1.00 85.25 86 PRO A C 1
ATOM 629 O O . PRO A 1 86 ? 5.879 -3.577 -9.039 1.00 85.25 86 PRO A O 1
ATOM 632 N N . PHE A 1 87 ? 6.280 -4.158 -6.909 1.00 88.25 87 PHE A N 1
ATOM 633 C CA . PHE A 1 87 ? 7.735 -4.126 -7.008 1.00 88.25 87 PHE A CA 1
ATOM 634 C C . PHE A 1 87 ? 8.254 -5.200 -7.962 1.00 88.25 87 PHE A C 1
ATOM 636 O O . PHE A 1 87 ? 9.021 -4.896 -8.873 1.00 88.25 87 PHE A O 1
ATOM 643 N N . LEU A 1 88 ? 7.796 -6.443 -7.794 1.00 86.56 88 LEU A N 1
ATOM 644 C CA . LEU A 1 88 ? 8.195 -7.554 -8.658 1.00 86.56 88 LEU A CA 1
ATOM 645 C C . LEU A 1 88 ? 7.683 -7.369 -10.089 1.00 86.56 88 LEU A C 1
ATOM 647 O O . LEU A 1 88 ? 8.444 -7.531 -11.040 1.00 86.56 88 LEU A O 1
ATOM 651 N N . ALA A 1 89 ? 6.421 -6.971 -10.246 1.00 88.12 89 ALA A N 1
ATOM 652 C CA . ALA A 1 89 ? 5.802 -6.798 -11.553 1.00 88.12 89 ALA A CA 1
ATOM 653 C C . ALA A 1 89 ? 6.455 -5.673 -12.372 1.00 88.12 89 ALA A C 1
ATOM 655 O O . ALA A 1 89 ? 6.714 -5.853 -13.561 1.00 88.12 89 ALA A O 1
ATOM 656 N N . ILE A 1 90 ? 6.778 -4.533 -11.750 1.00 89.50 90 ILE A N 1
ATOM 657 C CA . ILE A 1 90 ? 7.480 -3.444 -12.443 1.00 89.50 90 ILE A CA 1
ATOM 658 C C . ILE A 1 90 ? 8.906 -3.855 -12.808 1.00 89.50 90 ILE A C 1
ATOM 660 O O . ILE A 1 90 ? 9.314 -3.626 -13.945 1.00 89.50 90 ILE A O 1
ATOM 664 N N . LYS A 1 91 ? 9.641 -4.524 -11.909 1.00 90.44 91 LYS A N 1
ATOM 665 C CA . LYS A 1 91 ? 10.981 -5.052 -12.226 1.00 90.44 91 LYS A CA 1
ATOM 666 C C . LYS A 1 91 ? 10.947 -6.030 -13.402 1.00 90.44 91 LYS A C 1
ATOM 668 O O . LYS A 1 91 ? 11.776 -5.925 -14.301 1.00 90.44 91 LYS A O 1
ATOM 673 N N . ALA A 1 92 ? 9.970 -6.936 -13.434 1.00 88.69 92 ALA A N 1
ATOM 674 C CA . ALA A 1 92 ? 9.776 -7.859 -14.552 1.00 88.69 92 ALA A CA 1
ATOM 675 C C . ALA A 1 92 ? 9.421 -7.124 -15.857 1.00 88.69 92 ALA A C 1
ATOM 677 O O . ALA A 1 92 ? 9.952 -7.459 -16.911 1.00 88.69 92 ALA A O 1
ATOM 678 N N . THR A 1 93 ? 8.585 -6.085 -15.776 1.00 89.75 93 THR A N 1
ATOM 679 C CA . THR A 1 93 ? 8.200 -5.259 -16.932 1.00 89.75 93 THR A CA 1
ATOM 680 C C . THR A 1 93 ? 9.402 -4.506 -17.508 1.00 89.75 93 THR A C 1
ATOM 682 O O . THR A 1 93 ? 9.569 -4.481 -18.723 1.00 89.75 93 THR A O 1
ATOM 685 N N . ILE A 1 94 ? 10.269 -3.944 -16.657 1.00 89.12 94 ILE A N 1
ATOM 686 C CA . ILE A 1 94 ? 11.524 -3.305 -17.087 1.00 89.12 94 ILE A CA 1
ATOM 687 C C . ILE A 1 94 ? 12.426 -4.337 -17.768 1.00 89.12 94 ILE A C 1
ATOM 689 O O . ILE A 1 94 ? 12.873 -4.094 -18.881 1.00 89.12 94 ILE A O 1
ATOM 693 N N . ARG A 1 95 ? 12.622 -5.522 -17.169 1.00 88.44 95 ARG A N 1
ATOM 694 C CA . ARG A 1 95 ? 13.428 -6.593 -17.787 1.00 88.44 95 ARG A CA 1
ATOM 695 C C . ARG A 1 95 ? 12.909 -6.986 -19.168 1.00 88.44 95 ARG A C 1
ATOM 697 O O . ARG A 1 95 ? 13.693 -7.093 -20.103 1.00 88.44 95 ARG A O 1
ATOM 704 N N . GLN A 1 96 ? 11.597 -7.174 -19.307 1.00 86.94 96 GLN A N 1
ATOM 705 C CA . GLN A 1 96 ? 10.982 -7.522 -20.589 1.00 86.94 96 GLN A CA 1
ATOM 706 C C . GLN A 1 96 ? 11.123 -6.398 -21.624 1.00 86.94 96 GLN A C 1
ATOM 708 O O . GLN A 1 96 ? 11.282 -6.669 -22.812 1.00 86.94 96 GLN A O 1
ATOM 713 N N . HIS A 1 97 ? 11.027 -5.145 -21.187 1.00 86.38 97 HIS A N 1
ATOM 714 C CA . HIS A 1 97 ? 11.182 -3.991 -22.057 1.00 86.38 97 HIS A CA 1
ATOM 715 C C . HIS A 1 97 ? 12.624 -3.845 -22.550 1.00 86.38 97 HIS A C 1
ATOM 717 O O . HIS A 1 97 ? 12.833 -3.742 -23.750 1.00 86.38 97 HIS A O 1
ATOM 723 N N . GLU A 1 98 ? 13.609 -3.945 -21.657 1.00 84.06 98 GLU A N 1
ATOM 724 C CA . GLU A 1 98 ? 15.038 -3.886 -21.998 1.00 84.06 98 GLU A CA 1
ATOM 725 C C . GLU A 1 98 ? 15.472 -5.022 -22.932 1.00 84.06 98 GLU A C 1
ATOM 727 O O . GLU A 1 98 ? 16.318 -4.824 -23.793 1.00 84.06 98 GLU A O 1
ATOM 732 N N . GLN A 1 99 ? 14.856 -6.205 -22.827 1.00 85.38 99 GLN A N 1
ATOM 733 C CA . GLN A 1 99 ? 15.087 -7.295 -23.786 1.00 85.38 99 GLN A CA 1
ATOM 734 C C . GLN A 1 99 ? 14.623 -6.953 -25.211 1.00 85.38 99 GLN A C 1
ATOM 736 O O . GLN A 1 99 ? 15.156 -7.504 -26.171 1.00 85.38 99 GLN A O 1
ATOM 741 N N . LYS A 1 100 ? 13.607 -6.095 -25.358 1.00 85.25 100 LYS A N 1
ATOM 742 C CA . LYS A 1 100 ? 13.038 -5.697 -26.658 1.00 85.25 100 LYS A CA 1
ATOM 743 C C . LYS A 1 100 ? 13.634 -4.397 -27.192 1.00 85.25 100 LYS A C 1
ATOM 745 O O . LYS A 1 100 ? 13.736 -4.229 -28.402 1.00 85.25 100 LYS A O 1
ATOM 750 N N . HIS A 1 101 ? 13.992 -3.492 -26.291 1.00 83.56 101 HIS A N 1
ATOM 751 C CA . HIS A 1 101 ? 14.513 -2.162 -26.571 1.00 83.56 101 HIS A CA 1
ATOM 752 C C . HIS A 1 101 ? 15.756 -1.938 -25.704 1.00 83.56 101 HIS A C 1
ATOM 754 O O . HIS A 1 101 ? 15.666 -1.266 -24.673 1.00 83.56 101 HIS A O 1
ATOM 760 N N . PRO A 1 102 ? 16.894 -2.554 -26.075 1.00 80.44 102 PRO A N 1
ATOM 761 C CA . PRO A 1 102 ? 18.127 -2.390 -25.322 1.00 80.44 102 PRO A CA 1
ATOM 762 C C . PRO A 1 102 ? 18.529 -0.913 -25.278 1.00 80.44 102 PRO A C 1
ATOM 764 O O . PRO A 1 102 ? 18.286 -0.161 -26.222 1.00 80.44 102 PRO A O 1
ATOM 767 N N . ASP A 1 103 ? 19.115 -0.508 -24.153 1.00 78.81 103 ASP A N 1
ATOM 768 C CA . ASP A 1 103 ? 19.695 0.817 -23.904 1.00 78.81 103 ASP A CA 1
ATOM 769 C C . ASP A 1 103 ? 18.707 1.995 -23.859 1.00 78.81 103 ASP A C 1
ATOM 771 O O . ASP A 1 103 ? 19.111 3.129 -23.603 1.00 78.81 103 ASP A O 1
ATOM 775 N N . GLN A 1 104 ? 17.398 1.763 -23.992 1.00 80.62 104 GLN A N 1
ATOM 776 C CA . GLN A 1 104 ? 16.412 2.849 -23.974 1.00 80.62 104 GLN A CA 1
ATOM 777 C C . GLN A 1 104 ? 16.422 3.649 -22.659 1.00 80.62 104 GLN A C 1
ATOM 779 O O . GLN A 1 104 ? 16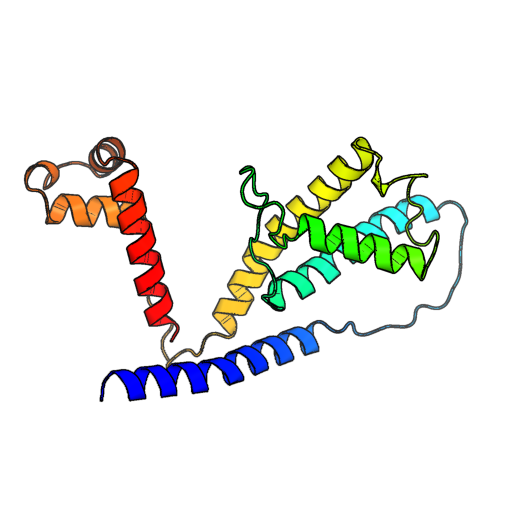.190 4.861 -22.664 1.00 80.62 104 GLN A O 1
ATOM 784 N N . PHE A 1 105 ? 16.692 2.994 -21.527 1.00 82.31 105 PHE A N 1
ATOM 785 C CA . PHE A 1 105 ? 16.781 3.658 -20.224 1.00 82.31 105 PHE A CA 1
ATOM 786 C C . PHE A 1 105 ? 18.219 3.911 -19.750 1.00 82.31 105 PHE A C 1
ATOM 788 O O . PHE A 1 105 ? 18.386 4.443 -18.650 1.00 82.31 105 PHE A O 1
ATOM 795 N N . ASN A 1 106 ? 19.245 3.567 -20.543 1.00 82.31 106 ASN A N 1
ATOM 796 C CA . ASN A 1 106 ? 20.659 3.623 -20.140 1.00 82.31 106 ASN A CA 1
ATOM 797 C C . ASN A 1 106 ? 20.896 2.989 -18.754 1.00 82.31 106 ASN A C 1
ATOM 799 O O . ASN A 1 106 ? 21.449 3.618 -17.844 1.00 82.31 106 ASN A O 1
ATOM 803 N N . LEU A 1 107 ? 20.403 1.763 -18.560 1.00 84.50 107 LEU A N 1
ATOM 804 C CA . LEU A 1 107 ? 20.522 1.080 -17.275 1.00 84.50 107 LEU A CA 1
ATOM 805 C C . LEU A 1 107 ? 21.982 0.695 -16.982 1.00 84.50 107 LEU A C 1
ATOM 807 O O . LEU A 1 107 ? 22.740 0.401 -17.907 1.00 84.50 107 LEU A O 1
ATOM 811 N N . PRO A 1 108 ? 22.393 0.656 -15.701 1.00 83.25 108 PRO A N 1
ATOM 812 C CA . PRO A 1 108 ? 23.712 0.160 -15.337 1.00 83.25 108 PRO A CA 1
ATOM 813 C C . PRO A 1 108 ? 23.956 -1.270 -15.850 1.00 83.25 108 PRO A C 1
ATOM 815 O O . PRO A 1 108 ? 23.028 -2.089 -15.864 1.00 83.25 108 PRO A O 1
ATOM 818 N N . PRO A 1 109 ? 25.206 -1.627 -16.185 1.00 81.19 109 PRO A N 1
ATOM 819 C CA . PRO A 1 109 ? 25.577 -3.022 -16.385 1.00 81.19 109 PRO A CA 1
ATOM 820 C C . PRO A 1 109 ? 25.182 -3.848 -15.155 1.00 81.19 109 PRO A C 1
ATOM 822 O O . PRO A 1 109 ? 25.426 -3.432 -14.024 1.00 81.19 109 PRO A O 1
ATOM 825 N N . ASN A 1 110 ? 24.549 -5.005 -15.364 1.00 84.94 110 ASN A N 1
ATOM 826 C CA . ASN A 1 110 ? 24.024 -5.859 -14.291 1.00 84.94 110 ASN A CA 1
ATOM 827 C C . ASN A 1 110 ? 23.046 -5.155 -13.326 1.00 84.94 110 ASN A C 1
ATOM 829 O O . ASN A 1 110 ? 22.944 -5.543 -12.161 1.00 84.94 110 ASN A O 1
ATOM 833 N N . TYR A 1 111 ? 22.270 -4.168 -13.800 1.00 85.00 111 TYR A N 1
ATOM 834 C CA . TYR A 1 111 ? 21.282 -3.444 -12.979 1.00 85.00 111 TYR A CA 1
ATOM 835 C C . TYR A 1 111 ? 20.344 -4.363 -12.177 1.00 85.00 111 TYR A C 1
ATOM 837 O O . TYR A 1 111 ? 19.858 -3.991 -11.111 1.00 85.00 111 TYR A O 1
ATOM 845 N N . ALA A 1 112 ? 20.067 -5.565 -12.693 1.00 81.69 112 ALA A N 1
ATOM 846 C CA . ALA A 1 112 ? 19.200 -6.546 -12.056 1.00 81.69 112 ALA A CA 1
ATOM 847 C C . ALA A 1 112 ? 19.713 -6.981 -10.674 1.00 81.69 112 ALA A C 1
ATOM 849 O O . ALA A 1 112 ? 18.887 -7.166 -9.775 1.00 81.69 112 ALA A O 1
ATOM 850 N N . ASP A 1 113 ? 21.034 -7.079 -10.514 1.00 85.31 113 ASP A N 1
ATOM 851 C CA . ASP A 1 113 ? 21.717 -7.524 -9.294 1.00 85.31 113 ASP A CA 1
ATOM 852 C C . ASP A 1 113 ? 22.380 -6.358 -8.536 1.00 85.31 113 ASP A C 1
ATOM 854 O O . ASP A 1 113 ? 22.830 -6.516 -7.401 1.00 85.31 113 ASP A O 1
ATOM 858 N N . ASP A 1 114 ? 22.388 -5.157 -9.121 1.00 88.06 114 ASP A N 1
ATOM 859 C CA . ASP A 1 114 ? 22.875 -3.946 -8.465 1.00 88.06 114 ASP A CA 1
ATOM 860 C C . ASP A 1 114 ? 21.926 -3.533 -7.324 1.00 88.06 114 ASP A C 1
ATOM 862 O O . ASP A 1 114 ? 20.778 -3.118 -7.530 1.00 88.06 114 ASP A O 1
ATOM 866 N N . ALA A 1 115 ? 22.410 -3.642 -6.086 1.00 88.25 115 ALA A N 1
ATOM 867 C CA . ALA A 1 115 ? 21.642 -3.313 -4.889 1.00 88.25 115 ALA A CA 1
ATOM 868 C C . ALA A 1 115 ? 21.277 -1.820 -4.802 1.00 88.25 115 ALA A C 1
ATOM 870 O O . ALA A 1 115 ? 20.176 -1.481 -4.360 1.00 88.25 115 ALA A O 1
ATOM 871 N N . LYS A 1 116 ? 22.174 -0.925 -5.230 1.00 88.94 116 LYS A N 1
ATOM 872 C CA . LYS A 1 116 ? 21.966 0.528 -5.183 1.00 88.94 116 LYS A CA 1
ATOM 873 C C . LYS A 1 116 ? 20.895 0.941 -6.188 1.00 88.94 116 LYS A C 1
ATOM 875 O O . LYS A 1 116 ? 19.976 1.679 -5.835 1.00 88.94 116 LYS A O 1
ATOM 880 N N . TRP A 1 117 ? 20.972 0.424 -7.409 1.00 89.00 117 TRP A N 1
ATOM 881 C CA . TRP A 1 117 ? 19.963 0.659 -8.435 1.00 89.00 117 TRP A CA 1
ATOM 882 C C . TRP A 1 117 ? 18.604 0.086 -8.026 1.00 89.00 117 TRP A C 1
ATOM 884 O O . TRP A 1 117 ? 17.582 0.761 -8.145 1.00 89.00 117 TRP A O 1
ATOM 894 N N . ASN A 1 118 ? 18.584 -1.130 -7.470 1.00 89.69 118 ASN A N 1
ATOM 895 C CA . ASN A 1 118 ? 17.348 -1.743 -6.990 1.00 89.69 118 ASN A CA 1
ATOM 896 C C . ASN A 1 118 ? 16.682 -0.921 -5.881 1.00 89.69 118 ASN A C 1
ATOM 898 O O . ASN A 1 118 ? 15.456 -0.819 -5.880 1.00 89.69 118 ASN A O 1
ATOM 902 N N . LEU A 1 119 ? 17.460 -0.331 -4.967 1.00 89.00 119 LEU A N 1
ATOM 903 C CA . LEU A 1 119 ? 16.954 0.575 -3.931 1.00 89.00 119 LEU A CA 1
ATOM 904 C C . LEU A 1 119 ? 16.359 1.859 -4.525 1.00 89.00 119 LEU A C 1
ATOM 906 O O . LEU A 1 119 ? 15.293 2.299 -4.085 1.00 89.00 119 LEU A O 1
ATOM 910 N N . GLU A 1 120 ? 17.004 2.435 -5.538 1.00 90.00 120 GLU A N 1
ATOM 911 C CA . GLU A 1 120 ? 16.509 3.638 -6.213 1.00 90.00 120 GLU A CA 1
ATOM 912 C C . GLU A 1 120 ? 15.209 3.359 -6.980 1.00 90.00 120 GLU A C 1
ATOM 914 O O . GLU A 1 120 ? 14.216 4.076 -6.829 1.00 90.00 120 GLU A O 1
ATOM 919 N N . LEU A 1 121 ? 15.155 2.257 -7.735 1.00 90.50 121 LEU A N 1
ATOM 920 C CA . LEU A 1 121 ? 13.936 1.833 -8.425 1.00 90.50 121 LEU A CA 1
ATOM 921 C C . LEU A 1 121 ? 12.789 1.596 -7.441 1.00 90.50 121 LEU A C 1
ATOM 923 O O . LEU A 1 121 ? 11.662 2.053 -7.638 1.00 90.50 121 LEU A O 1
ATOM 927 N N . ASP A 1 122 ? 13.078 0.893 -6.360 1.00 90.56 122 ASP A N 1
ATOM 928 C CA . ASP A 1 122 ? 12.138 0.645 -5.285 1.00 90.56 122 ASP A CA 1
ATOM 929 C C . ASP A 1 122 ? 11.587 1.953 -4.667 1.00 90.56 122 ASP A C 1
ATOM 931 O O . ASP A 1 122 ? 10.396 2.045 -4.335 1.00 90.56 122 ASP A O 1
ATOM 935 N N . SER A 1 123 ? 12.438 2.971 -4.515 1.00 90.44 123 SER A N 1
ATOM 936 C CA . SER A 1 123 ? 12.041 4.312 -4.074 1.00 90.44 123 SER A CA 1
ATOM 937 C C . SER A 1 123 ? 11.093 4.966 -5.085 1.00 90.44 123 SER A C 1
ATOM 939 O O . SER A 1 123 ? 10.004 5.419 -4.712 1.00 90.44 123 SER A O 1
ATOM 941 N N . MET A 1 124 ? 11.427 4.910 -6.380 1.00 90.94 124 MET A N 1
ATOM 942 C CA . MET A 1 124 ? 10.570 5.419 -7.458 1.00 90.94 124 MET A CA 1
ATOM 943 C C . MET A 1 124 ? 9.190 4.750 -7.474 1.00 90.94 124 MET A C 1
ATOM 945 O O . MET A 1 124 ? 8.169 5.442 -7.548 1.00 90.94 124 MET A O 1
ATOM 949 N N . ILE A 1 125 ? 9.137 3.421 -7.344 1.00 89.50 125 ILE A N 1
ATOM 950 C CA . ILE A 1 125 ? 7.881 2.659 -7.265 1.00 89.50 125 ILE A CA 1
ATOM 951 C C . ILE A 1 125 ? 7.070 3.102 -6.043 1.00 89.50 125 ILE A C 1
ATOM 953 O O . ILE A 1 125 ? 5.866 3.333 -6.148 1.00 89.50 125 ILE A O 1
ATOM 957 N N . THR A 1 126 ? 7.721 3.285 -4.892 1.00 88.88 126 THR A N 1
ATOM 958 C CA . THR A 1 126 ? 7.059 3.720 -3.653 1.00 88.88 126 THR A CA 1
ATOM 959 C C . THR A 1 126 ? 6.446 5.114 -3.792 1.00 88.88 126 THR A C 1
ATOM 961 O O . THR A 1 126 ? 5.297 5.329 -3.396 1.00 88.88 126 THR A O 1
ATOM 964 N N . LEU A 1 127 ? 7.183 6.067 -4.367 1.00 88.12 127 LEU A N 1
ATOM 965 C CA . LEU A 1 127 ? 6.683 7.422 -4.613 1.00 88.12 127 LEU A CA 1
ATOM 966 C C . LEU A 1 127 ? 5.511 7.412 -5.598 1.00 88.12 127 LEU A C 1
ATOM 968 O O . LEU A 1 127 ? 4.497 8.070 -5.356 1.00 88.12 127 LEU A O 1
ATOM 972 N N . ALA A 1 128 ? 5.605 6.619 -6.666 1.00 86.75 128 ALA A N 1
ATOM 973 C CA . ALA A 1 128 ? 4.530 6.477 -7.638 1.00 86.75 128 ALA A CA 1
ATOM 974 C C . ALA A 1 128 ? 3.276 5.821 -7.027 1.00 86.75 128 ALA A C 1
ATOM 976 O O . ALA A 1 128 ? 2.165 6.287 -7.277 1.00 86.75 128 ALA A O 1
ATOM 977 N N . LEU A 1 129 ? 3.433 4.805 -6.169 1.00 85.94 129 LEU A N 1
ATOM 978 C CA . LEU A 1 129 ? 2.336 4.195 -5.407 1.00 85.94 129 LEU A CA 1
ATOM 979 C C . LEU A 1 129 ? 1.642 5.220 -4.502 1.00 85.94 129 LEU A C 1
ATOM 981 O O . LEU A 1 129 ? 0.416 5.333 -4.521 1.00 85.94 129 LEU A O 1
ATOM 985 N N . LYS A 1 130 ? 2.418 6.006 -3.743 1.00 84.69 130 LYS A N 1
ATOM 986 C CA . LYS A 1 130 ? 1.879 7.067 -2.874 1.00 84.69 130 LYS A CA 1
ATOM 987 C C . LYS A 1 130 ? 1.094 8.110 -3.670 1.00 84.69 130 LYS A C 1
ATOM 989 O O . LYS A 1 130 ? 0.003 8.492 -3.251 1.00 84.69 130 LYS A O 1
ATOM 994 N N . ALA A 1 131 ? 1.622 8.534 -4.818 1.00 82.31 131 ALA A N 1
ATOM 995 C CA . ALA A 1 131 ? 0.958 9.497 -5.691 1.00 82.31 131 ALA A CA 1
ATOM 996 C C . ALA A 1 131 ? -0.335 8.931 -6.305 1.00 82.31 131 ALA A C 1
ATOM 998 O O . ALA A 1 131 ? -1.355 9.615 -6.353 1.00 82.31 131 ALA A O 1
ATOM 999 N N . ASN A 1 132 ? -0.317 7.668 -6.739 1.00 78.56 132 ASN A N 1
ATOM 1000 C CA . ASN A 1 132 ? -1.472 7.031 -7.371 1.00 78.56 132 ASN A CA 1
ATOM 1001 C C . ASN A 1 132 ? -2.565 6.619 -6.374 1.00 78.56 132 ASN A C 1
ATOM 1003 O O . ASN A 1 132 ? -3.706 6.462 -6.797 1.00 78.56 132 ASN A O 1
ATOM 1007 N N . LYS A 1 133 ? -2.262 6.488 -5.072 1.00 76.50 133 LYS A N 1
ATOM 1008 C CA . LYS A 1 133 ? -3.240 6.114 -4.034 1.00 76.50 133 LYS A CA 1
ATOM 1009 C C . LYS A 1 133 ? -4.514 6.957 -4.109 1.00 76.50 133 LYS A C 1
ATOM 1011 O O . LYS A 1 133 ? -5.603 6.404 -4.176 1.00 76.50 133 LYS A O 1
ATOM 1016 N N . HIS A 1 134 ? -4.376 8.282 -4.102 1.00 68.25 134 HIS A N 1
ATOM 1017 C CA . HIS A 1 134 ? -5.532 9.181 -4.104 1.00 68.25 134 HIS A CA 1
ATOM 1018 C C . HIS A 1 134 ? -6.277 9.129 -5.436 1.00 68.25 134 HIS A C 1
ATOM 1020 O O . HIS A 1 134 ? -7.496 9.067 -5.436 1.00 68.25 134 HIS A O 1
ATOM 1026 N N . LYS A 1 135 ? -5.553 9.054 -6.560 1.00 72.44 135 LYS A N 1
ATOM 1027 C CA . LYS A 1 135 ? -6.166 8.993 -7.890 1.00 72.44 135 LYS A CA 1
ATOM 1028 C C . LYS A 1 135 ? -6.977 7.711 -8.101 1.00 72.44 135 LYS A C 1
ATOM 1030 O O . LYS A 1 135 ? -8.074 7.783 -8.629 1.00 72.44 135 LYS A O 1
ATOM 1035 N N . ILE A 1 136 ? -6.470 6.562 -7.651 1.00 68.00 136 ILE A N 1
ATOM 1036 C CA . ILE A 1 136 ? -7.206 5.290 -7.715 1.00 68.00 136 ILE A CA 1
ATOM 1037 C C . ILE A 1 136 ? -8.433 5.335 -6.806 1.00 68.00 136 ILE A C 1
ATOM 1039 O O . ILE A 1 136 ? -9.493 4.879 -7.210 1.00 68.00 136 ILE A O 1
ATOM 1043 N N . VAL A 1 137 ? -8.311 5.907 -5.603 1.00 67.38 137 VAL A N 1
ATOM 1044 C CA . VAL A 1 137 ? -9.464 6.095 -4.710 1.00 67.38 137 VAL A CA 1
ATOM 1045 C C . VAL A 1 137 ? -10.529 6.970 -5.371 1.00 67.38 137 VAL A C 1
ATOM 1047 O O . VAL A 1 137 ? -11.688 6.575 -5.349 1.00 67.38 137 VAL A O 1
ATOM 1050 N N . SER A 1 138 ? -10.150 8.088 -5.995 1.00 65.44 138 SER A N 1
ATOM 1051 C CA . SER A 1 138 ? -11.085 8.945 -6.735 1.00 65.44 138 SER A CA 1
ATOM 1052 C C . SER A 1 138 ? -11.744 8.198 -7.893 1.00 65.44 138 SER A C 1
ATOM 1054 O O . SER A 1 138 ? -12.959 8.141 -7.943 1.00 65.44 138 SER A O 1
ATOM 1056 N N . MET A 1 139 ? -10.972 7.515 -8.745 1.00 66.31 139 MET A N 1
ATOM 1057 C CA . MET A 1 139 ? -11.535 6.741 -9.862 1.00 66.31 139 MET A CA 1
ATOM 1058 C C . MET A 1 139 ? -12.497 5.647 -9.384 1.00 66.31 139 MET A C 1
ATOM 1060 O O . MET A 1 139 ? -13.548 5.441 -9.977 1.00 66.31 139 MET A O 1
ATOM 1064 N N . LEU A 1 140 ? -12.173 4.952 -8.288 1.00 64.75 140 LEU A N 1
ATOM 1065 C CA . LEU A 1 140 ? -13.099 3.989 -7.695 1.00 64.75 140 LEU A CA 1
ATOM 1066 C C . LEU A 1 140 ? -14.367 4.688 -7.190 1.00 64.75 140 LEU A C 1
ATOM 1068 O O . LEU A 1 140 ? -15.450 4.178 -7.420 1.00 64.75 140 LEU A O 1
ATOM 1072 N N . GLN A 1 141 ? -14.259 5.845 -6.536 1.00 63.75 141 GLN A N 1
ATOM 1073 C CA . GLN A 1 141 ? -15.419 6.615 -6.072 1.00 63.75 141 GLN A CA 1
ATOM 1074 C C . GLN A 1 141 ? -16.314 7.099 -7.217 1.00 63.75 141 GLN A C 1
ATOM 1076 O O . GLN A 1 141 ? -17.532 6.991 -7.105 1.00 63.75 141 GLN A O 1
ATOM 1081 N N . ASP A 1 142 ? -15.716 7.580 -8.305 1.00 61.81 142 ASP A N 1
ATOM 1082 C CA . ASP A 1 142 ? -16.418 8.153 -9.456 1.00 61.81 142 ASP A CA 1
ATOM 1083 C C . ASP A 1 142 ? -17.159 7.088 -10.282 1.00 61.81 142 ASP A C 1
ATOM 1085 O O . ASP A 1 142 ? -18.188 7.373 -10.891 1.00 61.81 142 ASP A O 1
ATOM 1089 N N . HIS A 1 143 ? -16.656 5.850 -10.285 1.00 60.28 143 HIS A N 1
ATOM 1090 C CA . HIS A 1 143 ? -17.218 4.738 -11.058 1.00 60.28 143 HIS A CA 1
ATOM 1091 C C . HIS A 1 143 ? -17.992 3.716 -10.216 1.00 60.28 143 HIS A C 1
ATOM 1093 O O . HIS A 1 143 ? -18.422 2.687 -10.739 1.00 60.28 143 HIS A O 1
ATOM 1099 N N . LEU A 1 144 ? -18.187 3.971 -8.921 1.00 61.50 144 LEU A N 1
ATOM 1100 C CA . LEU A 1 144 ? -19.108 3.179 -8.112 1.00 61.50 144 LEU A CA 1
ATOM 1101 C C . LEU A 1 144 ? -20.549 3.476 -8.548 1.00 61.50 144 LEU A C 1
ATOM 1103 O O . LEU A 1 144 ? -20.893 4.652 -8.694 1.00 61.50 144 LEU A O 1
ATOM 1107 N N . PRO A 1 145 ? -21.411 2.455 -8.725 1.00 56.88 145 PRO A N 1
ATOM 1108 C CA . PRO A 1 145 ? -22.822 2.676 -9.002 1.00 56.88 145 PRO A CA 1
ATOM 1109 C C . PRO A 1 145 ? -23.432 3.471 -7.844 1.00 56.88 145 PRO A C 1
ATOM 1111 O O . PRO A 1 145 ? -23.690 2.961 -6.755 1.00 56.88 145 PRO A O 1
ATOM 1114 N N . THR A 1 146 ? -23.620 4.770 -8.059 1.00 57.09 146 THR A N 1
ATOM 1115 C CA . THR A 1 146 ? -24.295 5.633 -7.101 1.00 57.09 146 THR A CA 1
ATOM 1116 C C . T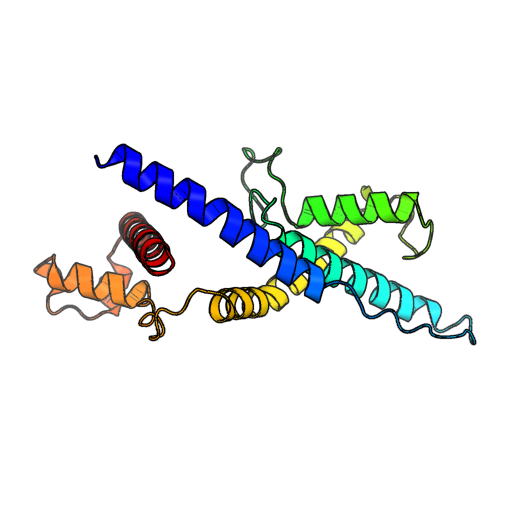HR A 1 146 ? -25.785 5.415 -7.294 1.00 57.09 146 THR A C 1
ATOM 1118 O O . THR A 1 146 ? -26.354 5.744 -8.330 1.00 57.09 146 THR A O 1
ATOM 1121 N N . THR A 1 147 ? -26.449 4.854 -6.289 1.00 57.03 147 THR A N 1
ATOM 1122 C CA . THR A 1 147 ? -27.906 4.633 -6.258 1.00 57.03 147 THR A CA 1
ATOM 1123 C C . THR A 1 147 ? -28.694 5.950 -6.123 1.00 57.03 147 THR A C 1
ATOM 1125 O O . THR A 1 147 ? -29.669 6.047 -5.384 1.00 57.03 147 THR A O 1
ATOM 1128 N N . GLY A 1 148 ? -28.248 7.022 -6.789 1.00 57.25 148 GLY A N 1
ATOM 1129 C CA . GLY A 1 148 ? -28.795 8.377 -6.686 1.00 57.25 148 GLY A CA 1
ATOM 1130 C C . GLY A 1 148 ? -28.433 9.116 -5.391 1.00 57.25 148 GLY A C 1
ATOM 1131 O O . GLY A 1 148 ? -28.694 10.312 -5.281 1.00 57.25 148 GLY A O 1
ATOM 1132 N N . LYS A 1 149 ? -27.799 8.447 -4.416 1.00 60.03 149 LYS A N 1
ATOM 1133 C CA . LYS A 1 149 ? -27.244 9.068 -3.204 1.00 60.03 149 LYS A CA 1
ATOM 1134 C C . LYS A 1 149 ? -25.820 8.569 -2.943 1.00 60.03 149 LYS A C 1
ATOM 1136 O O . LYS A 1 149 ? -25.607 7.357 -2.931 1.00 60.03 149 LYS A O 1
ATOM 1141 N N . PRO A 1 150 ? -24.849 9.465 -2.687 1.00 62.44 150 PRO A N 1
ATOM 1142 C CA . PRO A 1 150 ? -23.522 9.045 -2.269 1.00 62.44 150 PRO A CA 1
ATOM 1143 C C . PRO A 1 150 ? -23.619 8.252 -0.955 1.00 62.44 150 PRO A C 1
ATOM 1145 O O . PRO A 1 150 ? -24.359 8.659 -0.049 1.00 62.44 150 PRO A O 1
ATOM 1148 N N . PRO A 1 151 ? -22.881 7.137 -0.802 1.00 63.97 151 PRO A N 1
ATOM 1149 C CA . PRO A 1 151 ? -22.825 6.427 0.466 1.00 63.97 151 PRO A CA 1
ATOM 1150 C C . PRO A 1 151 ? -22.356 7.378 1.574 1.00 63.97 151 PRO A C 1
ATOM 1152 O O . PRO A 1 151 ? -21.329 8.039 1.435 1.00 63.97 151 PRO A O 1
ATOM 1155 N N . ALA A 1 152 ? -23.082 7.435 2.697 1.00 69.00 152 ALA A N 1
ATOM 1156 C CA . ALA A 1 152 ? -22.645 8.181 3.880 1.00 69.00 152 ALA A CA 1
ATOM 1157 C C . ALA A 1 152 ? -21.173 7.862 4.229 1.00 69.00 152 ALA A C 1
ATOM 1159 O O . ALA A 1 152 ? -20.798 6.682 4.177 1.00 69.00 152 ALA A O 1
ATOM 1160 N N . PRO A 1 153 ? -20.356 8.858 4.612 1.00 72.44 153 PRO A N 1
ATOM 1161 C CA . PRO A 1 153 ? -18.944 8.659 4.905 1.00 72.44 153 PRO A CA 1
ATOM 1162 C C . PRO A 1 153 ? -18.706 7.515 5.886 1.00 72.44 153 PRO A C 1
ATOM 1164 O O . PRO A 1 153 ? -19.457 7.313 6.840 1.00 72.44 153 PRO A O 1
ATOM 1167 N N . VAL A 1 154 ? -17.641 6.754 5.655 1.00 76.56 154 VAL A N 1
ATOM 1168 C CA . VAL A 1 154 ? -17.253 5.683 6.567 1.00 76.56 154 VAL A CA 1
ATOM 1169 C C . VAL A 1 154 ? -16.724 6.305 7.868 1.00 76.56 154 VAL A C 1
ATOM 1171 O O . VAL A 1 154 ? -15.696 6.987 7.804 1.00 76.56 154 VAL A O 1
ATOM 1174 N N . PRO A 1 155 ? -17.312 6.006 9.046 1.00 82.88 155 PRO A N 1
ATOM 1175 C CA . PRO A 1 155 ? -16.813 6.504 10.330 1.00 82.88 155 PRO A CA 1
ATOM 1176 C C . PRO A 1 155 ? -15.335 6.167 10.515 1.00 82.88 155 PRO A C 1
ATOM 1178 O O . PRO A 1 155 ? -14.907 5.082 10.104 1.00 82.88 155 PRO A O 1
ATOM 1181 N N . GLN A 1 156 ? -14.538 7.057 11.109 1.00 88.94 156 GLN A N 1
ATOM 1182 C CA . GLN A 1 156 ? -13.136 6.745 11.389 1.00 88.94 156 GLN A CA 1
ATOM 1183 C C . GLN A 1 156 ? -13.035 5.590 12.387 1.00 88.94 156 GLN A C 1
ATOM 1185 O O . GLN A 1 156 ? -13.910 5.385 13.226 1.00 88.94 156 GLN A O 1
ATOM 1190 N N . LEU A 1 157 ? -11.944 4.820 12.314 1.00 90.06 157 LEU A N 1
ATOM 1191 C CA . LEU A 1 157 ? -11.751 3.699 13.239 1.00 90.06 157 LEU A CA 1
ATOM 1192 C C . LEU A 1 157 ? -11.695 4.178 14.696 1.00 90.06 157 LEU A C 1
ATOM 1194 O O . LEU A 1 157 ? -12.183 3.480 15.576 1.00 90.06 157 LEU A O 1
ATOM 1198 N N . ALA A 1 158 ? -11.115 5.356 14.939 1.00 91.88 158 ALA A N 1
ATOM 1199 C CA . ALA A 1 158 ? -11.047 5.944 16.270 1.00 91.88 158 ALA A CA 1
ATOM 1200 C C . ALA A 1 158 ? -12.453 6.201 16.837 1.00 91.88 158 ALA A C 1
ATOM 1202 O O . ALA A 1 158 ? -12.770 5.699 17.913 1.00 91.88 158 ALA A O 1
ATOM 1203 N N . ASP A 1 159 ? -13.306 6.874 16.065 1.00 91.88 159 ASP A N 1
ATOM 1204 C CA . ASP A 1 159 ? -14.691 7.183 16.443 1.00 91.88 159 ASP A CA 1
ATOM 1205 C C . ASP A 1 159 ? -15.532 5.915 16.627 1.00 91.88 159 ASP A C 1
ATOM 1207 O O . ASP A 1 159 ? -16.373 5.819 17.521 1.00 91.88 159 ASP A O 1
ATOM 1211 N N . LEU A 1 160 ? -15.285 4.896 15.799 1.00 91.81 160 LEU A N 1
ATOM 1212 C CA . LEU A 1 160 ? -15.956 3.606 15.922 1.00 91.81 160 LEU A CA 1
ATOM 1213 C C . LEU A 1 160 ? -15.552 2.887 17.215 1.00 91.81 160 LEU A C 1
ATOM 1215 O O . LEU A 1 160 ? -16.398 2.327 17.902 1.00 91.81 160 LEU A O 1
ATOM 1219 N N . VAL A 1 161 ? -14.263 2.902 17.566 1.00 93.12 161 VAL A N 1
ATOM 1220 C CA . VAL A 1 161 ? -13.783 2.302 18.818 1.00 93.12 161 VAL A CA 1
ATOM 1221 C C . VAL A 1 161 ? -14.396 3.019 20.016 1.00 93.12 161 VAL A C 1
ATOM 1223 O O . VAL A 1 161 ? -14.879 2.357 20.928 1.00 93.12 161 VAL A O 1
ATOM 1226 N N . THR A 1 162 ? -14.407 4.348 20.025 1.00 95.00 162 THR A N 1
ATOM 1227 C CA . THR A 1 162 ? -14.904 5.118 21.173 1.00 95.00 162 THR A CA 1
ATOM 1228 C C . THR A 1 162 ? -16.408 4.949 21.351 1.00 95.00 162 THR A C 1
ATOM 1230 O O . THR A 1 162 ? -16.844 4.619 22.452 1.00 95.00 162 THR A O 1
ATOM 1233 N N . SER A 1 163 ? -17.187 5.068 20.273 1.00 91.75 163 SER A N 1
ATOM 1234 C CA . SER A 1 163 ? -18.646 4.889 20.304 1.00 91.75 163 SER A CA 1
ATOM 1235 C C . SER A 1 163 ? -19.058 3.479 20.727 1.00 91.75 163 SER A C 1
ATOM 1237 O O . SER A 1 163 ? -19.862 3.329 21.644 1.00 91.75 163 SER A O 1
ATOM 1239 N N . VAL A 1 164 ? -18.475 2.435 20.125 1.00 92.31 164 VAL A N 1
ATOM 1240 C CA . VAL A 1 164 ? -18.822 1.041 20.446 1.00 92.31 164 VAL A CA 1
ATOM 1241 C C . VAL A 1 164 ? -18.481 0.713 21.894 1.00 92.31 164 VAL A C 1
ATOM 1243 O O . VAL A 1 164 ? -19.301 0.132 22.599 1.00 92.31 164 VAL A O 1
ATOM 1246 N N . PHE A 1 165 ? -17.286 1.080 22.359 1.00 93.44 165 PHE A N 1
ATOM 1247 C CA . PHE A 1 165 ? -16.864 0.737 23.714 1.00 93.44 165 PHE A CA 1
ATOM 1248 C C . PHE A 1 165 ? -17.583 1.564 24.783 1.00 93.44 165 PHE A C 1
ATOM 1250 O O . PHE A 1 165 ? -17.902 0.999 25.825 1.00 93.44 165 PHE A O 1
ATOM 1257 N N . SER A 1 166 ? -17.893 2.838 24.521 1.00 93.62 166 SER A N 1
ATOM 1258 C CA . SER A 1 166 ? -18.716 3.667 25.414 1.00 93.62 166 SER A CA 1
ATOM 1259 C C . SER A 1 166 ? -20.155 3.143 25.514 1.00 93.62 166 SER A C 1
ATOM 1261 O O . SER A 1 166 ? -20.706 3.066 26.610 1.00 93.62 166 SER A O 1
ATOM 1263 N N . ALA A 1 167 ? -20.739 2.694 24.396 1.00 92.50 167 ALA A N 1
ATOM 1264 C CA . ALA A 1 167 ? -22.100 2.159 24.372 1.00 92.50 167 ALA A CA 1
ATOM 1265 C C . ALA A 1 167 ? -22.215 0.743 24.962 1.00 92.50 167 ALA A C 1
ATOM 1267 O O . ALA A 1 167 ? -23.194 0.435 25.638 1.00 92.50 167 ALA A O 1
ATOM 1268 N N . MET A 1 168 ? -21.244 -0.138 24.696 1.00 93.31 168 MET A N 1
ATOM 1269 C CA . MET A 1 168 ? -21.335 -1.554 25.079 1.00 93.31 168 MET A CA 1
ATOM 1270 C C . MET A 1 168 ? -20.761 -1.863 26.459 1.00 93.31 168 MET A C 1
ATOM 1272 O O . MET A 1 168 ? -21.154 -2.862 27.060 1.00 93.31 168 MET A O 1
ATOM 1276 N N . LEU A 1 169 ? -19.811 -1.067 26.961 1.00 91.25 169 LEU A N 1
ATOM 1277 C CA . LEU A 1 169 ? -19.161 -1.333 28.242 1.00 91.25 169 LEU A CA 1
ATOM 1278 C C . LEU A 1 169 ? -19.433 -0.191 29.226 1.00 91.25 169 LEU A C 1
ATOM 1280 O O . LEU A 1 169 ? -18.881 0.895 29.054 1.00 91.25 169 LEU A O 1
ATOM 1284 N N . PRO A 1 170 ? -20.177 -0.445 30.322 1.00 92.12 170 PRO A N 1
ATOM 1285 C CA . PRO A 1 170 ? -20.516 0.581 31.309 1.00 92.12 170 PRO A CA 1
ATOM 1286 C C . PRO A 1 170 ? -19.308 1.346 31.859 1.00 92.12 170 PRO A C 1
ATOM 1288 O O . PRO A 1 170 ? -19.392 2.545 32.091 1.00 92.12 170 PRO A O 1
ATOM 1291 N N . ARG A 1 171 ? -18.152 0.680 31.988 1.00 92.56 171 ARG A N 1
ATOM 1292 C CA . ARG A 1 171 ? -16.902 1.306 32.452 1.00 92.56 171 ARG A CA 1
ATOM 1293 C C . ARG A 1 171 ? -16.406 2.458 31.567 1.00 92.56 171 ARG A C 1
ATOM 1295 O O . ARG A 1 171 ? -15.583 3.245 32.013 1.00 92.56 171 ARG A O 1
ATOM 1302 N N . TYR A 1 172 ? -16.875 2.537 30.321 1.00 91.31 172 TYR A N 1
ATOM 1303 C CA . TYR A 1 172 ? -16.493 3.558 29.348 1.00 91.31 172 TYR A CA 1
ATOM 1304 C C . TYR A 1 172 ? -17.600 4.567 29.040 1.00 91.31 172 TYR A C 1
ATOM 1306 O O . TYR A 1 172 ? -17.379 5.446 28.208 1.00 91.31 172 TYR A O 1
ATOM 1314 N N . LYS A 1 173 ? -18.763 4.473 29.699 1.00 88.81 173 LYS A N 1
ATOM 1315 C CA . LYS A 1 173 ? -19.929 5.322 29.419 1.00 88.81 173 LYS A CA 1
ATOM 1316 C C . LYS A 1 173 ? -19.591 6.816 29.478 1.00 88.81 173 LYS A C 1
ATOM 1318 O O . LYS A 1 173 ? -19.893 7.538 28.538 1.00 88.81 173 LYS A O 1
ATOM 1323 N N . ASP A 1 174 ? -18.854 7.223 30.510 1.00 90.44 174 ASP A N 1
ATOM 1324 C CA . ASP A 1 174 ? -18.468 8.622 30.755 1.00 90.44 174 ASP A CA 1
ATOM 1325 C C . ASP A 1 174 ? -16.958 8.859 30.553 1.00 90.44 174 ASP A C 1
ATOM 1327 O O . ASP A 1 174 ? -16.390 9.866 30.976 1.00 90.44 174 ASP A O 1
ATOM 1331 N N . SER A 1 175 ? -16.268 7.904 29.920 1.00 91.19 175 SER A N 1
ATOM 1332 C CA . SER A 1 175 ? -14.839 8.025 29.632 1.00 91.19 175 SER A CA 1
ATOM 1333 C C . SER A 1 175 ? -14.592 8.922 28.427 1.00 91.19 175 SER A C 1
ATOM 1335 O O . SER A 1 175 ? -15.273 8.828 27.407 1.00 91.19 175 SER A O 1
ATOM 1337 N N . ASN A 1 176 ? -13.541 9.741 28.496 1.00 93.69 176 ASN A N 1
ATOM 1338 C CA . ASN A 1 176 ? -13.137 10.531 27.340 1.00 93.69 176 ASN A CA 1
ATOM 1339 C C . ASN A 1 176 ? -12.616 9.623 26.192 1.00 93.69 176 ASN A C 1
ATOM 1341 O O . ASN A 1 176 ? -12.029 8.562 26.450 1.00 93.69 176 ASN A O 1
ATOM 1345 N N . PRO A 1 177 ? -12.771 10.041 24.920 1.00 92.50 177 PRO A N 1
ATOM 1346 C CA . PRO A 1 177 ? -12.348 9.262 23.754 1.00 92.50 177 PRO A CA 1
ATOM 1347 C C . PRO A 1 177 ? -10.877 8.818 23.775 1.00 92.50 177 PRO A C 1
ATOM 1349 O O . PRO A 1 177 ? -10.562 7.689 23.396 1.00 92.50 177 PRO A O 1
ATOM 1352 N N . ALA A 1 178 ? -9.966 9.678 24.242 1.00 94.56 178 ALA A N 1
ATOM 1353 C CA . ALA A 1 178 ? -8.535 9.382 24.277 1.00 94.56 178 ALA A CA 1
ATOM 1354 C C . ALA A 1 178 ? -8.202 8.242 25.257 1.00 94.56 178 ALA A C 1
ATOM 1356 O O . ALA A 1 178 ? -7.393 7.368 24.934 1.00 94.56 178 ALA A O 1
ATOM 1357 N N . THR A 1 179 ? -8.866 8.199 26.415 1.00 94.25 179 THR A N 1
ATOM 1358 C CA . THR A 1 179 ? -8.733 7.120 27.404 1.00 94.25 179 THR A CA 1
ATOM 1359 C C . THR A 1 179 ? -9.189 5.790 26.819 1.00 94.25 179 THR A C 1
ATOM 1361 O O . THR A 1 179 ? -8.440 4.813 26.870 1.00 94.25 179 THR A O 1
ATOM 1364 N N . ILE A 1 180 ? -10.366 5.760 26.185 1.00 93.12 180 ILE A N 1
ATOM 1365 C CA . ILE A 1 180 ? -10.893 4.543 25.551 1.00 93.12 180 ILE A CA 1
ATOM 1366 C C . ILE A 1 180 ? -9.918 4.057 24.470 1.00 93.12 180 ILE A C 1
ATOM 1368 O O . ILE A 1 180 ? -9.538 2.886 24.444 1.00 93.12 180 ILE A O 1
ATOM 1372 N N . LEU A 1 181 ? -9.441 4.958 23.606 1.00 93.56 181 LEU A N 1
ATOM 1373 C CA . LEU A 1 181 ? -8.478 4.604 22.562 1.00 93.56 181 LEU A CA 1
ATOM 1374 C C . LEU A 1 181 ? -7.167 4.073 23.130 1.00 93.56 181 LEU A C 1
ATOM 1376 O O . LEU A 1 181 ? -6.575 3.188 22.516 1.00 93.56 181 LEU A O 1
ATOM 1380 N N . ARG A 1 182 ? -6.699 4.566 24.274 1.00 94.50 182 ARG A N 1
ATOM 1381 C CA . ARG A 1 182 ? -5.479 4.060 24.907 1.00 94.50 182 ARG A CA 1
ATOM 1382 C C . ARG A 1 182 ? -5.679 2.664 25.498 1.00 94.50 182 ARG A C 1
ATOM 1384 O O . ARG A 1 182 ? -4.818 1.806 25.322 1.00 94.50 182 ARG A O 1
ATOM 1391 N N . GLU A 1 183 ? -6.804 2.426 26.163 1.00 94.06 183 GLU A N 1
ATOM 1392 C CA . GLU A 1 183 ? -7.057 1.174 26.886 1.00 94.06 183 GLU A CA 1
ATOM 1393 C C . GLU A 1 183 ? -7.521 0.016 26.002 1.00 94.06 183 GLU A C 1
ATOM 1395 O O . GLU A 1 183 ? -7.223 -1.151 26.283 1.00 94.06 183 GLU A O 1
ATOM 1400 N N . VAL A 1 184 ? -8.249 0.305 24.920 1.00 93.00 184 VAL A N 1
ATOM 1401 C CA . VAL A 1 184 ? -8.721 -0.745 24.017 1.00 93.00 184 VAL A CA 1
ATOM 1402 C C . VAL A 1 184 ? -7.521 -1.397 23.327 1.00 93.00 184 VAL A C 1
ATOM 1404 O O . VAL A 1 184 ? -6.774 -0.779 22.560 1.00 93.00 184 VAL A O 1
ATOM 1407 N N . LYS A 1 185 ? -7.349 -2.697 23.582 1.00 92.56 185 LYS A N 1
ATOM 1408 C CA . LYS A 1 185 ? -6.230 -3.487 23.058 1.00 92.56 185 LYS A CA 1
ATOM 1409 C C . LYS A 1 185 ? -6.280 -3.588 21.530 1.00 92.56 185 LYS A C 1
ATOM 1411 O O . LYS A 1 185 ? -7.352 -3.661 20.925 1.00 92.56 185 LYS A O 1
ATOM 1416 N N . ALA A 1 186 ? -5.104 -3.679 20.908 1.00 87.31 186 ALA A N 1
ATOM 1417 C CA . ALA A 1 186 ? -4.953 -3.766 19.454 1.00 87.31 186 ALA A CA 1
ATOM 1418 C C . ALA A 1 186 ? -5.816 -4.857 18.778 1.00 87.31 186 ALA A C 1
ATOM 1420 O O . ALA A 1 186 ? -6.426 -4.546 17.754 1.00 87.31 186 ALA A O 1
ATOM 1421 N N . PRO A 1 187 ? -5.983 -6.078 19.335 1.00 87.94 187 PRO A N 1
ATOM 1422 C CA . PRO A 1 187 ? -6.840 -7.093 18.717 1.00 87.94 187 PRO A CA 1
ATOM 1423 C C . PRO A 1 187 ? -8.311 -6.672 18.592 1.00 87.94 187 PRO A C 1
ATOM 1425 O O . PRO A 1 187 ? -8.963 -6.989 17.601 1.00 87.94 187 PRO A O 1
ATOM 1428 N N . ALA A 1 188 ? -8.843 -5.927 19.565 1.00 87.81 188 ALA A N 1
ATOM 1429 C CA . ALA A 1 188 ? -10.221 -5.445 19.511 1.00 87.81 188 ALA A CA 1
ATOM 1430 C C . ALA A 1 188 ? -10.394 -4.337 18.460 1.00 87.81 188 ALA A C 1
ATOM 1432 O O . ALA A 1 188 ? -11.349 -4.363 17.685 1.00 87.81 188 ALA A O 1
ATOM 1433 N N . LYS A 1 189 ? -9.419 -3.422 18.365 1.00 89.44 189 LYS A N 1
ATOM 1434 C CA . LYS A 1 189 ? -9.371 -2.411 17.296 1.00 89.44 189 LYS A CA 1
ATOM 1435 C C . LYS A 1 189 ? -9.294 -3.061 15.914 1.00 89.44 189 LYS A C 1
ATOM 1437 O O . LYS A 1 189 ? -9.999 -2.639 15.005 1.00 89.44 189 LYS A O 1
ATOM 1442 N N . ALA A 1 190 ? -8.485 -4.112 15.768 1.00 82.62 190 ALA A N 1
ATOM 1443 C CA . ALA A 1 190 ?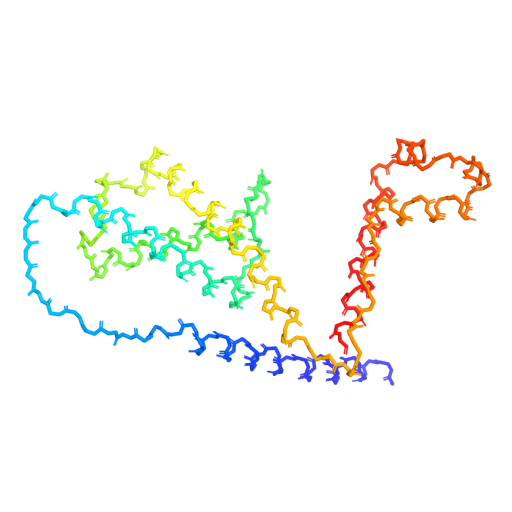 -8.356 -4.857 14.519 1.00 82.62 190 ALA A CA 1
ATOM 1444 C C . ALA A 1 190 ? -9.672 -5.540 14.111 1.00 82.62 190 ALA A C 1
ATOM 1446 O O . ALA A 1 190 ? -10.056 -5.476 12.945 1.00 82.62 190 ALA A O 1
ATOM 1447 N N . ARG A 1 191 ? -10.410 -6.125 15.065 1.00 86.12 191 ARG A N 1
ATOM 1448 C CA . ARG A 1 191 ? -11.746 -6.697 14.808 1.00 86.12 191 ARG A CA 1
ATOM 1449 C C . ARG A 1 191 ? -12.740 -5.640 14.323 1.00 86.12 191 ARG A C 1
ATOM 1451 O O . ARG A 1 191 ? -13.435 -5.880 13.341 1.00 86.12 191 ARG A O 1
ATOM 1458 N N . LEU A 1 192 ? -12.776 -4.466 14.956 1.00 88.31 192 LEU A N 1
ATOM 1459 C CA . LEU A 1 192 ? -13.628 -3.359 14.502 1.00 88.31 192 LEU A CA 1
ATOM 1460 C C . LEU A 1 192 ? -13.208 -2.830 13.126 1.00 88.31 192 LEU A C 1
ATOM 1462 O O . LEU A 1 192 ? -14.068 -2.546 12.299 1.00 88.31 192 LEU A O 1
ATOM 1466 N N . ALA A 1 193 ? -11.906 -2.757 12.842 1.00 84.81 193 ALA A N 1
ATOM 1467 C CA . ALA A 1 193 ? -11.406 -2.389 11.520 1.00 84.81 193 ALA A CA 1
ATOM 1468 C C . ALA A 1 193 ? -11.831 -3.396 10.439 1.00 84.81 193 ALA A C 1
ATOM 1470 O O . ALA A 1 193 ? -12.227 -2.990 9.348 1.00 84.81 193 ALA A O 1
ATOM 1471 N N . HIS A 1 194 ? -11.801 -4.693 10.754 1.00 81.38 194 HIS A N 1
ATOM 1472 C CA . HIS A 1 194 ? -12.294 -5.738 9.863 1.00 81.38 194 HIS A CA 1
ATOM 1473 C C . HIS A 1 194 ? -13.804 -5.612 9.622 1.00 81.38 194 HIS A C 1
ATOM 1475 O O . HIS A 1 194 ? -14.234 -5.581 8.476 1.00 81.38 194 HIS A O 1
ATOM 1481 N N . MET A 1 195 ? -14.614 -5.458 10.673 1.00 82.75 195 MET A N 1
ATOM 1482 C CA . MET A 1 195 ? -16.062 -5.263 10.513 1.00 82.75 195 MET A CA 1
ATOM 1483 C C . MET A 1 195 ? -16.380 -4.004 9.697 1.00 82.75 195 MET A C 1
ATOM 1485 O O . MET A 1 195 ? -17.213 -4.050 8.798 1.00 82.75 195 MET A O 1
ATOM 1489 N N . ARG A 1 196 ? -15.657 -2.902 9.942 1.00 82.06 196 ARG A N 1
ATOM 1490 C CA . ARG A 1 196 ? -15.735 -1.670 9.142 1.00 82.06 196 ARG A CA 1
ATOM 1491 C C . ARG A 1 196 ? -15.477 -1.948 7.660 1.00 82.06 196 ARG A C 1
ATOM 1493 O O . ARG A 1 196 ? -16.207 -1.433 6.821 1.00 82.06 196 ARG A O 1
ATOM 1500 N N . LEU A 1 197 ? -14.469 -2.758 7.334 1.00 79.19 197 LEU A N 1
ATOM 1501 C CA . LEU A 1 197 ? -14.180 -3.162 5.957 1.00 79.19 197 LEU A CA 1
ATOM 1502 C C . LEU A 1 197 ? -15.352 -3.942 5.344 1.00 79.19 197 LEU A C 1
ATOM 1504 O O . LEU A 1 197 ? -15.831 -3.554 4.285 1.00 79.19 197 LEU A O 1
ATOM 1508 N N . ILE A 1 198 ? -15.842 -4.984 6.025 1.00 74.44 198 ILE A N 1
ATOM 1509 C CA . ILE A 1 198 ? -16.948 -5.824 5.536 1.00 74.44 198 ILE A CA 1
ATOM 1510 C C . ILE A 1 198 ? -18.222 -5.001 5.309 1.00 74.44 198 ILE A C 1
ATOM 1512 O O . ILE A 1 198 ? -18.844 -5.112 4.255 1.00 74.44 198 ILE A O 1
ATOM 1516 N N . PHE A 1 199 ? -18.590 -4.127 6.251 1.00 71.75 199 PHE A N 1
ATOM 1517 C CA . PHE A 1 199 ? -19.765 -3.272 6.089 1.00 71.75 199 PHE A CA 1
ATOM 1518 C C . PHE A 1 199 ? -19.635 -2.325 4.904 1.00 71.75 199 PHE A C 1
ATOM 1520 O O . PHE A 1 199 ? -20.607 -2.133 4.188 1.00 71.75 199 PHE A O 1
ATOM 1527 N N . ASN A 1 200 ? -18.454 -1.759 4.659 1.00 71.81 200 ASN A N 1
ATOM 1528 C CA . ASN A 1 200 ? -18.265 -0.879 3.508 1.00 71.81 200 ASN A CA 1
ATOM 1529 C C . ASN A 1 200 ? -18.292 -1.623 2.177 1.00 71.81 200 ASN A C 1
ATOM 1531 O O . ASN A 1 200 ? -18.800 -1.073 1.208 1.00 71.81 200 ASN A O 1
ATOM 1535 N N . LEU A 1 201 ? -17.778 -2.855 2.127 1.00 65.50 201 LEU A N 1
ATOM 1536 C CA . LEU A 1 201 ? -17.875 -3.690 0.929 1.00 65.50 201 LEU A CA 1
ATOM 1537 C C . LEU A 1 201 ? -19.344 -3.955 0.564 1.00 65.50 201 LEU A C 1
ATOM 1539 O O . LEU A 1 201 ? -19.714 -3.822 -0.595 1.00 65.50 201 LEU A O 1
ATOM 1543 N N . ASN A 1 202 ? -20.201 -4.196 1.559 1.00 62.88 202 ASN A N 1
ATOM 1544 C CA . ASN A 1 202 ? -21.644 -4.385 1.362 1.00 62.88 202 ASN A CA 1
ATOM 1545 C C . ASN A 1 202 ? -22.422 -3.093 1.043 1.00 62.88 202 ASN A C 1
ATOM 1547 O O . ASN A 1 202 ? -23.628 -3.153 0.848 1.00 62.88 202 ASN A O 1
ATOM 1551 N N . ARG A 1 203 ? -21.778 -1.918 1.060 1.00 63.78 203 ARG A N 1
ATOM 1552 C CA . ARG A 1 203 ? -22.396 -0.637 0.651 1.00 63.78 203 ARG A CA 1
ATOM 1553 C C . ARG A 1 203 ? -22.116 -0.280 -0.805 1.00 63.78 203 ARG A C 1
ATOM 1555 O O . ARG A 1 203 ? -22.649 0.707 -1.297 1.00 63.78 203 ARG A O 1
ATOM 1562 N N . ILE A 1 204 ? -21.197 -1.019 -1.414 1.00 54.41 204 ILE A N 1
ATOM 1563 C CA . ILE A 1 204 ? -20.671 -0.833 -2.764 1.00 54.41 204 ILE A CA 1
ATOM 1564 C C . ILE A 1 204 ? -21.288 -1.857 -3.738 1.00 54.41 204 ILE A C 1
ATOM 1566 O O . ILE A 1 204 ? -21.324 -1.591 -4.935 1.00 54.41 204 ILE A O 1
ATOM 1570 N N . ALA A 1 205 ? -21.757 -2.997 -3.220 1.00 46.69 205 ALA A N 1
ATOM 1571 C CA . ALA A 1 205 ? -22.533 -4.014 -3.933 1.00 46.69 205 ALA A CA 1
ATOM 1572 C C . ALA A 1 205 ? -24.037 -3.741 -3.803 1.00 46.69 205 ALA A C 1
ATOM 1574 O O . ALA A 1 205 ? -24.765 -4.082 -4.757 1.00 46.69 205 ALA A O 1
#

Sequence (205 aa):
MKAELVSHIVAELKPQAADLVSNIVAELKPQAQEVTADQGAAAAKSDTASGLKGFVRSNLRLLLVKGKLDVYGRLTSRKATAAVTPFLAIKATIRQHEQKHPDQFNLPPNYADDAKWNLELDSMITLALKANKHKIVSMLQDHLPTTGKPPAPVPQLADLVTSVFSAMLPRYKDSNPATILREVKAPAKARLAHMRLIFNLNRIA

Radius of gyration: 23.29 Å; chains: 1; bounding box: 59×38×68 Å

Secondary structure (DSSP, 8-state):
-HHHHHHHHHHHHHHHHHHHHHHHHHHTS-----------TTSHHHHHHHHHHHHHHHHHHHHHHT---S-SS---SGGGTT---HHHHHHHHHHHHHHHSTTTT-PPTTTTT-HHHHHHHHHHHHHHHHHHHHHHHHHHHHTS---SSPPPPPPPHHHHHHHHHHHH-GGGTT--HHHHHHHS-HHHHHHHHHHHHHHHHTTT-